Protein AF-A0A8X6JPX4-F1 (afdb_monomer_lite)

Foldseek 3Di:
DQDQDDPPPPDPDDDDDDPPPPDPDQDWAAPVGDDPQWGDLDDQWTWGWDADPNFIKIKGFGWDQDPVRITGTDLAIDIDGPQQLVQCQVCVVVCVVCQVVQHWDDTPNFWIWGWDADPNFIKIKIWGWDADPVRDIGIDPHIHIDTPSSSVSSNVSNVVVVPPDPDDDDDDPDDDDDDDPDDFQQFAFFDDDDPLQVVLVQWAGAHGPGQCLVLLQVQCQVPPDDPPSNYSVVRPVVSPVAPCVPADGSGGPVCVLVRCVRNVAFEWEWEDDPDIFTPDGGLHDGPHYWYWYWYDDPPGIHIIGRNDVQSSHVVVDPDPARWDAASQARDIDNDPVVSVVVNVPSSVDHRHHDDDPPDD

Structure (mmCIF, N/CA/C/O backbone):
data_AF-A0A8X6JPX4-F1
#
_entry.id   AF-A0A8X6JPX4-F1
#
loop_
_atom_site.group_PDB
_atom_site.id
_atom_site.type_symbol
_atom_site.label_atom_id
_atom_site.label_alt_id
_atom_site.label_comp_id
_atom_site.label_asym_id
_atom_site.label_entity_id
_atom_site.label_seq_id
_atom_site.pdbx_PDB_ins_code
_atom_site.Cartn_x
_atom_site.Cartn_y
_atom_site.Cartn_z
_atom_site.occupancy
_atom_site.B_iso_or_equiv
_atom_site.auth_seq_id
_atom_site.auth_comp_id
_atom_site.auth_asym_id
_atom_site.auth_atom_id
_atom_site.pdbx_PDB_model_num
ATOM 1 N N . MET A 1 1 ? -31.046 -15.061 22.672 1.00 27.00 1 MET A N 1
ATOM 2 C CA . MET A 1 1 ? -29.789 -15.814 22.445 1.00 27.00 1 MET A CA 1
ATOM 3 C C . MET A 1 1 ? -28.704 -14.835 22.021 1.00 27.00 1 MET A C 1
ATOM 5 O O . MET A 1 1 ? -28.889 -14.161 21.018 1.00 27.00 1 MET A O 1
ATOM 9 N N . LYS A 1 2 ? -27.611 -14.704 22.783 1.00 27.19 2 LYS A N 1
ATOM 10 C CA . LYS A 1 2 ? -26.457 -13.878 22.392 1.00 27.19 2 LYS A CA 1
ATOM 11 C C . LYS A 1 2 ? -25.632 -14.675 21.376 1.00 27.19 2 LYS A C 1
ATOM 13 O O . LYS A 1 2 ? -25.041 -15.683 21.745 1.00 27.19 2 LYS A O 1
ATOM 18 N N . ARG A 1 3 ? -25.651 -14.283 20.100 1.00 32.84 3 ARG A N 1
ATOM 19 C CA . ARG A 1 3 ? -24.756 -14.848 19.077 1.00 32.84 3 ARG A CA 1
ATOM 20 C C . ARG A 1 3 ? -23.463 -14.033 19.091 1.00 32.84 3 ARG A C 1
ATOM 22 O O . ARG A 1 3 ? -23.520 -12.817 18.932 1.00 32.84 3 ARG A O 1
ATOM 29 N N . ALA A 1 4 ? -22.326 -14.686 19.325 1.00 34.81 4 ALA A N 1
ATOM 30 C CA . ALA A 1 4 ? -21.015 -14.057 19.174 1.00 34.81 4 ALA A CA 1
ATOM 31 C C . ALA A 1 4 ? -20.819 -13.618 17.713 1.00 34.81 4 ALA A C 1
ATOM 33 O O . ALA A 1 4 ? -21.300 -14.302 16.810 1.00 34.81 4 ALA A O 1
ATOM 34 N N . ILE A 1 5 ? -20.133 -12.495 17.482 1.00 39.28 5 ILE A N 1
ATOM 35 C CA . ILE A 1 5 ? -19.781 -12.031 16.134 1.00 39.28 5 ILE A CA 1
ATOM 36 C C . ILE A 1 5 ? -18.637 -12.925 15.627 1.00 39.28 5 ILE A C 1
ATOM 38 O O . ILE A 1 5 ? -17.536 -12.833 16.170 1.00 39.28 5 ILE A O 1
ATOM 42 N N . PRO A 1 6 ? -18.843 -13.808 14.633 1.00 37.19 6 PRO A N 1
ATOM 43 C CA . PRO A 1 6 ? -17.776 -14.662 14.142 1.00 37.19 6 PRO A CA 1
ATOM 44 C C . PRO A 1 6 ? -16.779 -13.842 13.317 1.00 37.19 6 PRO A C 1
ATOM 46 O O . PRO A 1 6 ? -17.160 -13.018 12.481 1.00 37.19 6 PRO A O 1
ATOM 49 N N . LEU A 1 7 ? -15.487 -14.116 13.495 1.00 36.62 7 LEU A N 1
ATOM 50 C CA . LEU A 1 7 ? -14.456 -13.707 12.544 1.00 36.62 7 LEU A CA 1
ATOM 51 C C . LEU A 1 7 ? -14.574 -14.583 11.295 1.00 36.62 7 LEU A C 1
ATOM 53 O O . LEU A 1 7 ? -13.930 -15.623 11.174 1.00 36.62 7 LEU A O 1
ATOM 57 N N . ILE A 1 8 ? -15.423 -14.179 10.351 1.00 39.09 8 ILE A N 1
ATOM 58 C CA . ILE A 1 8 ? -15.509 -14.828 9.039 1.00 39.09 8 ILE A CA 1
ATOM 59 C C . ILE A 1 8 ? -14.295 -14.381 8.213 1.00 39.09 8 ILE A C 1
ATOM 61 O O . ILE A 1 8 ? -14.383 -13.469 7.400 1.00 39.09 8 ILE A O 1
ATOM 65 N N . PHE A 1 9 ? -13.140 -15.008 8.439 1.00 37.22 9 PHE A N 1
ATOM 66 C CA . PHE A 1 9 ? -11.982 -14.893 7.541 1.00 37.22 9 PHE A CA 1
ATOM 67 C C . PHE A 1 9 ? -11.411 -16.245 7.098 1.00 37.22 9 PHE A C 1
ATOM 69 O O . PHE A 1 9 ? -10.305 -16.292 6.566 1.00 37.22 9 PHE A O 1
ATOM 76 N N . SER A 1 10 ? -12.162 -17.342 7.244 1.00 29.88 10 SER A N 1
ATOM 77 C CA . SER A 1 10 ? -11.692 -18.676 6.837 1.00 29.88 10 SER A CA 1
ATOM 78 C C . SER A 1 10 ? -12.675 -19.525 6.022 1.00 29.88 10 SER A C 1
ATOM 80 O O . SER A 1 10 ? -12.376 -20.690 5.781 1.00 29.88 10 SER A O 1
ATOM 82 N N . ASN A 1 11 ? -13.796 -18.989 5.515 1.00 29.31 11 ASN A N 1
ATOM 83 C CA . ASN A 1 11 ? -14.689 -19.776 4.648 1.00 29.31 11 ASN A CA 1
ATOM 84 C C . ASN A 1 11 ? -15.096 -19.028 3.356 1.00 29.31 11 ASN A C 1
ATOM 86 O O . ASN A 1 11 ? -15.796 -18.022 3.451 1.00 29.31 11 ASN A O 1
ATOM 90 N N . PRO A 1 12 ? -14.725 -19.506 2.146 1.00 32.88 12 PRO A N 1
ATOM 91 C CA . PRO A 1 12 ? -15.073 -18.874 0.862 1.00 32.88 12 PRO A CA 1
ATOM 92 C C . PRO A 1 12 ? -16.540 -19.033 0.425 1.00 32.88 12 PRO A C 1
ATOM 94 O O . PRO A 1 12 ? -16.866 -18.780 -0.733 1.00 32.88 12 PRO A O 1
ATOM 97 N N . ARG A 1 13 ? -17.440 -19.506 1.294 1.00 32.41 13 ARG A N 1
ATOM 98 C CA . ARG A 1 13 ? -18.849 -19.740 0.947 1.00 32.41 13 ARG A CA 1
ATOM 99 C C . ARG A 1 13 ? -19.787 -19.184 2.014 1.00 32.41 13 ARG A C 1
ATOM 101 O O . ARG A 1 13 ? -20.319 -19.931 2.826 1.00 32.41 13 ARG A O 1
ATOM 108 N N . ALA A 1 14 ? -20.046 -17.883 1.953 1.00 30.39 14 ALA A N 1
ATOM 109 C CA . ALA A 1 14 ? -21.282 -17.299 2.464 1.00 30.39 14 ALA A CA 1
ATOM 110 C C . ALA A 1 14 ? -22.001 -16.615 1.291 1.00 30.39 14 ALA A C 1
ATOM 112 O O . ALA A 1 14 ? -21.383 -15.950 0.463 1.00 30.39 14 ALA A O 1
ATOM 113 N N . LYS A 1 15 ? -23.290 -16.927 1.148 1.00 31.17 15 LYS A N 1
ATOM 114 C CA . LYS A 1 15 ? -24.118 -16.678 -0.037 1.00 31.17 15 LYS A CA 1
ATOM 115 C C . LYS A 1 15 ? -24.362 -15.182 -0.270 1.00 31.17 15 LYS A C 1
ATOM 117 O O . LYS A 1 15 ? -24.447 -14.409 0.677 1.00 31.17 15 LYS A O 1
ATOM 122 N N . ARG A 1 16 ? -24.560 -14.822 -1.548 1.00 26.89 16 ARG A N 1
ATOM 123 C CA . ARG A 1 16 ? -25.073 -13.517 -1.995 1.00 26.89 16 ARG A CA 1
ATOM 124 C C . ARG A 1 16 ? -26.272 -13.094 -1.146 1.00 26.89 16 ARG A C 1
ATOM 126 O O . ARG A 1 16 ? -27.267 -13.812 -1.115 1.00 26.89 16 ARG A O 1
ATOM 133 N N . VAL A 1 17 ? -26.218 -11.881 -0.609 1.00 30.20 17 VAL A N 1
ATOM 134 C CA . VAL A 1 17 ? -27.417 -11.053 -0.496 1.00 30.20 17 VAL A CA 1
ATOM 135 C C . VAL A 1 17 ? -27.192 -9.852 -1.390 1.00 30.20 17 VAL A C 1
ATOM 137 O O . VAL A 1 17 ? -26.321 -9.013 -1.164 1.00 30.20 17 VAL A O 1
ATOM 140 N N . CYS A 1 18 ? -27.948 -9.866 -2.479 1.00 25.19 18 CYS A N 1
ATOM 141 C CA . CYS A 1 18 ? -28.114 -8.763 -3.390 1.00 25.19 18 CYS A CA 1
ATOM 142 C C . CYS A 1 18 ? -28.496 -7.496 -2.605 1.00 25.19 18 CYS A C 1
ATOM 144 O O . CYS A 1 18 ? -29.334 -7.530 -1.708 1.00 25.19 18 CYS A O 1
ATOM 146 N N . PHE A 1 19 ? -27.964 -6.352 -3.033 1.00 28.14 19 PHE A N 1
ATOM 147 C CA . PHE A 1 19 ? -28.856 -5.219 -3.238 1.00 28.14 19 PHE A CA 1
ATOM 148 C C . PHE A 1 19 ? -29.892 -5.727 -4.235 1.00 28.14 19 PHE A C 1
ATOM 150 O O . PHE A 1 19 ? -29.534 -5.920 -5.400 1.00 28.14 19 PHE A O 1
ATOM 157 N N . ASP A 1 20 ? -31.107 -6.045 -3.789 1.00 26.16 20 ASP A N 1
ATOM 158 C CA . ASP A 1 20 ? -32.195 -6.231 -4.739 1.00 26.16 20 ASP A CA 1
ATOM 159 C C . ASP A 1 20 ? -32.233 -4.973 -5.599 1.00 26.16 20 ASP A C 1
ATOM 161 O O . ASP A 1 20 ? -32.395 -3.849 -5.117 1.00 26.16 20 ASP A O 1
ATOM 165 N N . LYS A 1 21 ? -31.961 -5.175 -6.888 1.00 29.23 21 LYS A N 1
ATOM 166 C CA . LYS A 1 21 ? -32.033 -4.133 -7.906 1.00 29.23 21 LYS A CA 1
ATOM 167 C C . LYS A 1 21 ? -33.479 -3.783 -8.255 1.00 29.23 21 LYS A C 1
ATOM 169 O O . LYS A 1 21 ? -33.676 -2.911 -9.091 1.00 29.23 21 LYS A O 1
ATOM 174 N N . ASP A 1 22 ? -34.454 -4.363 -7.562 1.00 30.03 22 ASP A N 1
ATOM 175 C CA . ASP A 1 22 ? -35.865 -4.074 -7.748 1.00 30.03 22 ASP A CA 1
ATOM 176 C C . ASP A 1 22 ? -36.423 -3.374 -6.505 1.00 30.03 22 ASP A C 1
ATOM 178 O O . ASP A 1 22 ? -36.788 -3.991 -5.507 1.00 30.03 22 ASP A O 1
ATOM 182 N N . ASN A 1 23 ? -36.508 -2.046 -6.620 1.00 28.73 23 ASN A N 1
ATOM 183 C CA . ASN A 1 23 ? -37.066 -1.080 -5.670 1.00 28.73 23 ASN A CA 1
ATOM 184 C C . ASN A 1 23 ? -36.180 -0.775 -4.457 1.00 28.73 23 ASN A C 1
ATOM 186 O O . ASN A 1 23 ? -35.935 -1.629 -3.618 1.00 28.73 23 ASN A O 1
ATOM 190 N N . GLY A 1 24 ? -35.767 0.491 -4.320 1.00 30.31 24 GLY A N 1
ATOM 191 C CA . GLY A 1 24 ? -34.948 1.031 -3.225 1.00 30.31 24 GLY A CA 1
ATOM 192 C C . GLY A 1 24 ? -35.579 0.960 -1.825 1.00 30.31 24 GLY A C 1
ATOM 193 O O . GLY A 1 24 ? -35.728 1.983 -1.158 1.00 30.31 24 GLY A O 1
ATOM 194 N N . LYS A 1 25 ? -35.935 -0.238 -1.359 1.00 35.34 25 LYS A N 1
ATOM 195 C CA . LYS A 1 25 ? -36.392 -0.524 -0.005 1.00 35.34 25 LYS A CA 1
ATOM 196 C C . LYS A 1 25 ? -35.194 -0.830 0.883 1.00 35.34 25 LYS A C 1
ATOM 198 O O . LYS A 1 25 ? -34.421 -1.754 0.657 1.00 35.34 25 LYS A O 1
ATOM 203 N N . VAL A 1 26 ? -35.070 -0.029 1.930 1.00 50.12 26 VAL A N 1
ATOM 204 C CA . VAL A 1 26 ? -34.216 -0.301 3.082 1.00 50.12 26 VAL A CA 1
ATOM 205 C C . VAL A 1 26 ? -34.677 -1.623 3.715 1.00 50.12 26 VAL A C 1
ATOM 207 O O . VAL A 1 26 ? -35.855 -1.742 4.042 1.00 50.12 26 VAL A O 1
ATOM 210 N N . SER A 1 27 ? -33.792 -2.614 3.875 1.00 61.94 27 SER A N 1
ATOM 211 C CA . SER A 1 27 ? -34.151 -3.918 4.451 1.00 61.94 27 SER A CA 1
ATOM 212 C C . SER A 1 27 ? -34.528 -3.764 5.930 1.00 61.94 27 SER A C 1
ATOM 214 O O . SER A 1 27 ? -33.644 -3.615 6.779 1.00 61.94 27 SER A O 1
ATOM 216 N N . SER A 1 28 ? -35.825 -3.755 6.238 1.00 75.69 28 SER A N 1
ATOM 217 C CA . SER A 1 28 ? -36.335 -3.829 7.607 1.00 75.69 28 SER A CA 1
ATOM 218 C C . SER A 1 28 ? -36.475 -5.277 8.065 1.00 75.69 28 SER A C 1
ATOM 220 O O . SER A 1 28 ? -36.609 -6.191 7.251 1.00 75.69 28 SER A O 1
ATOM 222 N N . PHE A 1 29 ? -36.436 -5.499 9.376 1.00 81.31 29 PHE A N 1
ATOM 223 C CA . PHE A 1 29 ? -36.652 -6.820 9.967 1.00 81.31 29 PHE A CA 1
ATOM 224 C C . PHE A 1 29 ? -37.388 -6.705 11.297 1.00 81.31 29 PHE A C 1
ATOM 226 O O . PHE A 1 29 ? -37.324 -5.671 11.961 1.00 81.31 29 PHE A O 1
ATOM 233 N N . LYS A 1 30 ? -38.092 -7.759 11.711 1.00 82.62 30 LYS A N 1
ATOM 234 C CA . LYS A 1 30 ? -38.764 -7.764 13.014 1.00 82.62 30 LYS A CA 1
ATOM 235 C C . LYS A 1 30 ? -37.780 -8.098 14.147 1.00 82.62 30 LYS A C 1
ATOM 237 O O . LYS A 1 30 ? -36.838 -8.856 13.911 1.00 82.62 30 LYS A O 1
ATOM 242 N N . PRO A 1 31 ? -37.973 -7.583 15.376 1.00 76.25 31 PRO A N 1
ATOM 243 C CA . PRO A 1 31 ? -37.072 -7.851 16.505 1.00 76.25 31 PRO A CA 1
ATOM 244 C C . PRO A 1 31 ? -36.886 -9.338 16.854 1.00 76.25 31 PRO A C 1
ATOM 246 O O . PRO A 1 31 ? -35.832 -9.720 17.355 1.00 76.25 31 PRO A O 1
ATOM 249 N N . ASP A 1 32 ? -37.894 -10.168 16.585 1.00 77.44 32 ASP A N 1
ATOM 250 C CA . ASP A 1 32 ? -37.910 -11.623 16.771 1.00 77.44 32 ASP A CA 1
ATOM 251 C C . ASP A 1 32 ? -37.281 -12.400 15.598 1.00 77.44 32 ASP A C 1
ATOM 253 O O . ASP A 1 32 ? -36.920 -13.566 15.750 1.00 77.44 32 ASP A O 1
ATOM 257 N N . ALA A 1 33 ? -37.073 -11.743 14.455 1.00 78.69 33 ALA A N 1
ATOM 258 C CA . ALA A 1 33 ? -36.528 -12.317 13.229 1.00 78.69 33 ALA A CA 1
ATOM 259 C C . ALA A 1 33 ? -35.287 -11.540 12.750 1.00 78.69 33 ALA A C 1
ATOM 261 O O . ALA A 1 33 ? -35.244 -11.015 11.635 1.00 78.69 33 ALA A O 1
ATOM 262 N N . VAL A 1 34 ? -34.268 -11.442 13.614 1.00 72.88 34 VAL A N 1
ATOM 263 C CA . VAL A 1 34 ? -33.009 -10.745 13.300 1.00 72.88 34 VAL A CA 1
ATOM 264 C C . VAL A 1 34 ? -32.228 -11.507 12.213 1.00 72.88 34 VAL A C 1
ATOM 266 O O . VAL A 1 34 ? -31.943 -12.693 12.405 1.00 72.88 34 VAL A O 1
ATOM 269 N N . PRO A 1 35 ? -31.838 -10.857 11.097 1.00 73.88 35 PRO A N 1
ATOM 270 C CA . PRO A 1 35 ? -31.074 -11.504 10.032 1.00 73.88 35 PRO A CA 1
ATOM 271 C C . PRO A 1 35 ? -29.703 -12.008 10.506 1.00 73.88 35 PRO A C 1
ATOM 273 O O . PRO A 1 35 ? -29.097 -11.440 11.410 1.00 73.88 35 PRO A O 1
ATOM 276 N N . GLU A 1 36 ? -29.162 -13.041 9.855 1.00 68.62 36 GLU A N 1
ATOM 277 C CA . GLU A 1 36 ? -27.912 -13.697 10.283 1.00 68.62 36 GLU A CA 1
ATOM 278 C C . GLU A 1 36 ? -26.684 -12.778 10.298 1.00 68.62 36 GLU A C 1
ATOM 280 O O . GLU A 1 36 ? -25.770 -12.974 11.095 1.00 68.62 36 GLU A O 1
ATOM 285 N N . ASN A 1 37 ? -26.666 -11.761 9.441 1.00 70.50 37 ASN A N 1
ATOM 286 C CA . ASN A 1 37 ? -25.589 -10.781 9.358 1.00 70.50 37 ASN A CA 1
ATOM 287 C C . ASN A 1 37 ? -25.755 -9.594 10.325 1.00 70.50 37 ASN A C 1
ATOM 289 O O . ASN A 1 37 ? -24.955 -8.658 10.267 1.00 70.50 37 ASN A O 1
ATOM 293 N N . HIS A 1 38 ? -26.784 -9.611 11.181 1.00 77.12 38 HIS A N 1
ATOM 294 C CA . HIS A 1 38 ? -27.064 -8.589 12.185 1.00 77.12 38 HIS A CA 1
ATOM 295 C C . HIS A 1 38 ? -26.778 -9.123 13.592 1.00 77.12 38 HIS A C 1
ATOM 297 O O . HIS A 1 38 ? -27.371 -10.092 14.060 1.00 77.12 38 HIS A O 1
ATOM 303 N N . PHE A 1 39 ? -25.900 -8.428 14.303 1.00 78.06 39 PHE A N 1
ATOM 304 C CA . PHE A 1 39 ? -25.490 -8.751 15.661 1.00 78.06 39 PHE A CA 1
ATOM 305 C C . PHE A 1 39 ? -26.014 -7.681 16.609 1.00 78.06 39 PHE A C 1
ATOM 307 O O . PHE A 1 39 ? -25.670 -6.504 16.497 1.00 78.06 39 PHE A O 1
ATOM 314 N N . HIS A 1 40 ? -26.880 -8.086 17.532 1.00 79.00 40 HIS A N 1
ATOM 315 C CA . HIS A 1 40 ? -27.465 -7.183 18.517 1.00 79.00 40 HIS A CA 1
ATOM 316 C C . HIS A 1 40 ? -26.426 -6.797 19.572 1.00 79.00 40 HIS A C 1
ATOM 318 O O . HIS A 1 40 ? -25.857 -7.667 20.230 1.00 79.00 40 HIS A O 1
ATOM 324 N N . LEU A 1 41 ? -26.181 -5.495 19.726 1.00 77.56 41 LEU A N 1
ATOM 325 C CA . LEU A 1 41 ? -25.246 -4.961 20.724 1.00 77.56 41 LEU A CA 1
ATOM 326 C C . LEU A 1 41 ? -25.959 -4.603 22.033 1.00 77.56 41 LEU A C 1
ATOM 328 O O . LEU A 1 41 ? -25.352 -4.620 23.099 1.00 77.56 41 LEU A O 1
ATOM 332 N N . GLY A 1 42 ? -27.250 -4.289 21.949 1.00 75.88 42 GLY A N 1
ATOM 333 C CA . GLY A 1 42 ? -28.080 -3.814 23.051 1.00 75.88 42 GLY A CA 1
ATOM 334 C C . GLY A 1 42 ? -28.999 -2.685 22.587 1.00 75.88 42 GLY A C 1
ATOM 335 O O . GLY A 1 42 ? -28.717 -2.002 21.602 1.00 75.88 42 GLY A O 1
ATOM 336 N N . GLY A 1 43 ? -30.149 -2.531 23.250 1.00 83.81 43 GLY A N 1
ATOM 337 C CA . GLY A 1 43 ? -31.166 -1.553 22.849 1.00 83.81 43 GLY A CA 1
ATOM 338 C C . GLY A 1 43 ? -31.558 -1.705 21.374 1.00 83.81 43 GLY A C 1
ATOM 339 O O . GLY A 1 43 ? -31.895 -2.802 20.932 1.00 83.81 43 GLY A O 1
ATOM 340 N N . HIS A 1 44 ? -31.457 -0.617 20.609 1.00 85.38 44 HIS A N 1
ATOM 341 C CA . HIS A 1 44 ? -31.643 -0.621 19.153 1.00 85.38 44 HIS A CA 1
ATOM 342 C C . HIS A 1 44 ? -30.323 -0.501 18.372 1.00 85.38 44 HIS A C 1
ATOM 344 O O . HIS A 1 44 ? -30.325 -0.080 17.218 1.00 85.38 44 HIS A O 1
ATOM 350 N N . ASN A 1 45 ? -29.184 -0.826 18.983 1.00 84.69 45 ASN A N 1
ATOM 351 C CA . ASN A 1 45 ? -27.875 -0.768 18.341 1.00 84.69 45 ASN A CA 1
ATOM 352 C C . ASN A 1 45 ? -27.473 -2.153 17.805 1.00 84.69 45 ASN A C 1
ATOM 354 O O . ASN A 1 45 ? -27.537 -3.162 18.513 1.00 84.69 45 ASN A O 1
ATOM 358 N N . TYR A 1 46 ? -27.040 -2.193 16.543 1.00 83.19 46 TYR A N 1
ATOM 359 C CA . TYR A 1 46 ? -26.634 -3.413 15.849 1.00 83.19 46 TYR A CA 1
ATOM 360 C C . TYR A 1 46 ? -25.277 -3.230 15.164 1.00 83.19 46 TYR A C 1
ATOM 362 O O . TYR A 1 46 ? -24.994 -2.180 14.578 1.00 83.19 46 TYR A O 1
ATOM 370 N N . ALA A 1 47 ? -24.458 -4.281 15.202 1.00 80.00 47 ALA A N 1
ATOM 371 C CA . ALA A 1 47 ? -23.337 -4.462 14.293 1.00 80.00 47 ALA A CA 1
ATOM 372 C C . ALA A 1 47 ? -23.810 -5.282 13.087 1.00 80.00 47 ALA A C 1
ATOM 374 O O . ALA A 1 47 ? -24.394 -6.346 13.260 1.00 80.00 47 ALA A O 1
ATOM 375 N N . VAL A 1 48 ? -23.588 -4.799 11.868 1.00 80.56 48 VAL A N 1
ATOM 376 C CA . VAL A 1 48 ? -24.067 -5.454 10.642 1.00 80.56 48 VAL A CA 1
ATOM 377 C C . VAL A 1 48 ? -22.917 -5.662 9.682 1.00 80.56 48 VAL A C 1
ATOM 379 O O . VAL A 1 48 ? -22.178 -4.720 9.399 1.00 80.56 48 VAL A O 1
ATOM 382 N N . ILE A 1 49 ? -22.785 -6.874 9.155 1.00 74.81 49 ILE A N 1
ATOM 383 C CA . ILE A 1 49 ? -21.823 -7.182 8.098 1.00 74.81 49 ILE A CA 1
ATOM 384 C C . ILE A 1 49 ? -22.557 -7.107 6.759 1.00 74.81 49 ILE A C 1
ATOM 386 O O . ILE A 1 49 ? -23.597 -7.741 6.577 1.00 74.81 49 ILE A O 1
ATOM 390 N N . SER A 1 50 ? -22.042 -6.305 5.831 1.00 72.44 50 SER A N 1
ATOM 391 C CA . SER A 1 50 ? -22.548 -6.254 4.461 1.00 72.44 50 SER A CA 1
ATOM 392 C C . SER A 1 50 ? -21.416 -6.401 3.460 1.00 72.44 50 SER A C 1
ATOM 394 O O . SER A 1 50 ? -20.335 -5.842 3.648 1.00 72.44 50 SER A O 1
ATOM 396 N N . ASP A 1 51 ? -21.701 -7.106 2.372 1.00 62.59 51 ASP A N 1
ATOM 397 C CA . ASP A 1 51 ? -20.801 -7.239 1.239 1.00 62.59 51 ASP A CA 1
ATOM 398 C C . ASP A 1 51 ? -21.422 -6.486 0.064 1.00 62.59 51 ASP A C 1
ATOM 400 O O . ASP A 1 51 ? -22.501 -6.828 -0.419 1.00 62.59 51 ASP A O 1
ATOM 404 N N . PHE A 1 52 ? -20.765 -5.416 -0.384 1.00 50.53 52 PHE A N 1
ATOM 405 C CA . PHE A 1 52 ? -21.191 -4.679 -1.573 1.00 50.53 52 PHE A CA 1
ATOM 406 C C . PHE A 1 52 ? -20.036 -4.542 -2.549 1.00 50.53 52 PHE A C 1
ATOM 408 O O . PHE A 1 52 ? -18.999 -3.980 -2.188 1.00 50.53 52 PHE A O 1
ATOM 415 N N . ALA A 1 53 ? -20.252 -5.002 -3.785 1.00 50.88 53 ALA A N 1
ATOM 416 C CA . ALA A 1 53 ? -19.238 -5.031 -4.840 1.00 50.88 53 ALA A CA 1
ATOM 417 C C . ALA A 1 53 ? -17.943 -5.730 -4.379 1.00 50.88 53 ALA A C 1
ATOM 419 O O . ALA A 1 53 ? -16.858 -5.174 -4.515 1.00 50.88 53 ALA A O 1
ATOM 420 N N . ASP A 1 54 ? -18.088 -6.903 -3.752 1.00 55.53 54 ASP A N 1
ATOM 421 C CA . ASP A 1 54 ? -16.997 -7.717 -3.188 1.00 55.53 54 ASP A CA 1
ATOM 422 C C . ASP A 1 54 ? -16.159 -7.013 -2.103 1.00 55.53 54 ASP A C 1
ATOM 424 O O . ASP A 1 54 ? -15.065 -7.449 -1.745 1.00 55.53 54 ASP A O 1
ATOM 428 N N . VAL A 1 55 ? -16.685 -5.923 -1.533 1.00 55.00 55 VAL A N 1
ATOM 429 C CA . VAL A 1 55 ? -16.077 -5.217 -0.405 1.00 55.00 55 VAL A CA 1
ATOM 430 C C . VAL A 1 55 ? -16.940 -5.397 0.836 1.00 55.00 55 VAL A C 1
ATOM 432 O O . VAL A 1 55 ? -17.989 -4.760 0.974 1.00 55.00 55 VAL A O 1
ATOM 435 N N . ALA A 1 56 ? -16.439 -6.210 1.765 1.00 70.25 56 ALA A N 1
ATOM 436 C CA . ALA A 1 56 ? -17.009 -6.358 3.096 1.00 70.25 56 ALA A CA 1
ATOM 437 C C . ALA A 1 56 ? -16.924 -5.045 3.885 1.00 70.25 56 ALA A C 1
ATOM 439 O O . ALA A 1 56 ? -15.904 -4.341 3.876 1.00 70.25 56 ALA A O 1
ATOM 440 N N . ARG A 1 57 ? -17.996 -4.711 4.599 1.00 78.06 57 ARG A N 1
ATOM 441 C CA . ARG A 1 57 ? -18.109 -3.548 5.483 1.00 78.06 57 ARG A CA 1
ATOM 442 C C . ARG A 1 57 ? -18.821 -3.939 6.769 1.00 78.06 57 ARG A C 1
ATOM 444 O O . ARG A 1 57 ? -19.772 -4.710 6.754 1.00 78.06 57 ARG A O 1
ATOM 451 N N . ILE A 1 58 ? -18.368 -3.358 7.877 1.00 81.62 58 ILE A N 1
ATOM 452 C CA . ILE A 1 58 ? -19.019 -3.498 9.178 1.00 81.62 58 ILE A CA 1
ATOM 453 C C . ILE A 1 58 ? -19.711 -2.177 9.500 1.00 81.62 58 ILE A C 1
ATOM 455 O O . ILE A 1 58 ? -19.083 -1.115 9.495 1.00 81.62 58 ILE A O 1
ATOM 459 N N . HIS A 1 59 ? -21.004 -2.230 9.780 1.00 84.94 59 HIS A N 1
ATOM 460 C CA . HIS A 1 59 ? -21.806 -1.088 10.188 1.00 84.94 59 HIS A CA 1
ATOM 461 C C . HIS A 1 59 ? -22.088 -1.180 11.681 1.00 84.94 59 HIS A C 1
ATOM 463 O O . HIS A 1 59 ? -22.673 -2.159 12.120 1.00 84.94 59 HIS A O 1
ATOM 469 N N . LEU A 1 60 ? -21.719 -0.157 12.445 1.00 85.62 60 LEU A N 1
ATOM 470 C CA . LEU A 1 60 ? -22.225 0.042 13.803 1.00 85.62 60 LEU A CA 1
ATOM 471 C C . LEU A 1 60 ? -23.340 1.065 13.699 1.00 85.62 60 LEU A C 1
ATOM 473 O O . LEU A 1 60 ? -23.059 2.220 13.372 1.00 85.62 60 LEU A O 1
ATOM 477 N N . ARG A 1 61 ? -24.593 0.640 13.857 1.00 87.31 61 ARG A N 1
ATOM 478 C CA . ARG A 1 61 ? -25.740 1.475 13.500 1.00 87.31 61 ARG A CA 1
ATOM 479 C C . ARG A 1 61 ? -26.908 1.288 14.456 1.00 87.31 61 ARG A C 1
ATOM 481 O O . ARG A 1 61 ? -27.228 0.169 14.854 1.00 87.31 61 ARG A O 1
ATOM 488 N N . ARG A 1 62 ? -27.562 2.403 14.773 1.00 87.06 62 ARG A N 1
ATOM 489 C CA . ARG A 1 62 ? -28.831 2.433 15.485 1.00 87.06 62 ARG A CA 1
ATOM 490 C C . ARG A 1 62 ? -29.981 2.171 14.522 1.00 87.06 62 ARG A C 1
ATOM 492 O O . ARG A 1 62 ? -29.986 2.628 13.380 1.00 87.06 62 ARG A O 1
ATOM 499 N N . TYR A 1 63 ? -30.962 1.433 15.005 1.00 89.00 63 TYR A N 1
ATOM 500 C CA . TYR A 1 63 ? -32.208 1.146 14.325 1.00 89.00 63 TYR A CA 1
ATOM 501 C C . TYR A 1 63 ? -33.352 1.851 15.053 1.00 89.00 63 TYR A C 1
ATOM 503 O O . TYR A 1 63 ? -33.237 2.225 16.219 1.00 89.00 63 TYR A O 1
ATOM 511 N N . LYS A 1 64 ? -34.459 2.059 14.352 1.00 89.62 64 LYS A N 1
ATOM 512 C CA . LYS A 1 64 ? -35.712 2.549 14.925 1.00 89.62 64 LYS A CA 1
ATOM 513 C C . LYS A 1 64 ? -36.841 1.621 14.522 1.00 89.62 64 LYS A C 1
ATOM 515 O O . LYS A 1 64 ? -36.795 1.056 13.433 1.00 89.62 64 LYS A O 1
ATOM 520 N N . LEU A 1 65 ? -37.843 1.487 15.377 1.00 89.06 65 LEU A N 1
ATOM 521 C CA . LEU A 1 65 ? -39.078 0.813 15.004 1.00 89.06 65 LEU A CA 1
ATOM 522 C C . LEU A 1 65 ? -39.886 1.726 14.080 1.00 89.06 65 LEU A C 1
ATOM 524 O O . LEU A 1 65 ? -39.985 2.933 14.315 1.00 89.06 65 LEU A O 1
ATOM 528 N N . ASP A 1 66 ? -40.420 1.161 13.007 1.00 85.12 66 ASP A N 1
ATOM 529 C CA . ASP A 1 66 ? -41.436 1.808 12.192 1.00 85.12 66 ASP A CA 1
ATOM 530 C C . ASP A 1 66 ? -42.843 1.580 12.766 1.00 85.12 66 ASP A C 1
ATOM 532 O O . ASP A 1 66 ? -43.029 0.863 13.751 1.00 85.12 66 ASP A O 1
ATOM 536 N N . ALA A 1 67 ? -43.848 2.189 12.134 1.00 84.19 67 ALA A N 1
ATOM 537 C CA . ALA A 1 67 ? -45.249 2.045 12.532 1.00 84.19 67 ALA A CA 1
ATOM 538 C C . ALA A 1 67 ? -45.765 0.592 12.460 1.00 84.19 67 ALA A C 1
ATOM 540 O O . ALA A 1 67 ? -46.796 0.280 13.043 1.00 84.19 67 ALA A O 1
ATOM 541 N N . THR A 1 68 ? -45.052 -0.296 11.761 1.00 82.75 68 THR A N 1
ATOM 542 C CA . THR A 1 68 ? -45.384 -1.722 11.623 1.00 82.75 68 THR A CA 1
ATOM 543 C C . THR A 1 68 ? -44.660 -2.603 12.647 1.00 82.75 68 THR A C 1
ATOM 545 O O . THR A 1 68 ? -44.840 -3.820 12.648 1.00 82.75 68 THR A O 1
ATOM 548 N N . GLY A 1 69 ? -43.834 -2.008 13.518 1.00 83.06 69 GLY A N 1
ATOM 549 C CA . GLY A 1 69 ? -43.002 -2.725 14.486 1.00 83.06 69 GLY A CA 1
ATOM 550 C C . GLY A 1 69 ? -41.729 -3.334 13.888 1.00 83.06 69 GLY A C 1
ATOM 551 O O . GLY A 1 69 ? -41.073 -4.141 14.547 1.00 83.06 69 GLY A O 1
ATOM 552 N N . SER A 1 70 ? -41.354 -2.961 12.662 1.00 84.56 70 SER A N 1
ATOM 553 C CA . SER A 1 70 ? -40.130 -3.430 12.007 1.00 84.56 70 SER A CA 1
ATOM 554 C C . SER A 1 70 ? -38.969 -2.470 12.272 1.00 84.56 70 SER A C 1
ATOM 556 O O . SER A 1 70 ? -39.130 -1.252 12.306 1.00 84.56 70 SER A O 1
ATOM 558 N N . LEU A 1 71 ? -37.769 -3.011 12.459 1.00 84.62 71 LEU A N 1
ATOM 559 C CA . LEU A 1 71 ? -36.547 -2.250 12.682 1.00 84.62 71 LEU A CA 1
ATOM 560 C C . LEU A 1 71 ? -35.978 -1.739 11.359 1.00 84.62 71 LEU A C 1
ATOM 562 O O . LEU A 1 71 ? -35.661 -2.518 10.464 1.00 84.62 71 LEU A O 1
ATOM 566 N N . LEU A 1 72 ? -35.788 -0.424 11.275 1.00 85.88 72 LEU A N 1
ATOM 567 C CA . LEU A 1 72 ? -35.168 0.282 10.158 1.00 85.88 72 LEU A CA 1
ATOM 568 C C . LEU A 1 72 ? -33.847 0.937 10.582 1.00 85.88 72 LEU A C 1
ATOM 570 O O . LEU A 1 72 ? -33.809 1.586 11.631 1.00 85.88 72 LEU A O 1
ATOM 574 N N . PRO A 1 73 ? -32.780 0.854 9.769 1.00 85.56 73 PRO A N 1
ATOM 575 C CA . PRO A 1 73 ? -31.521 1.533 10.046 1.00 85.56 73 PRO A CA 1
ATOM 576 C C . PRO A 1 73 ? -31.703 3.058 10.024 1.00 85.56 73 PRO A C 1
ATOM 578 O O . PRO A 1 73 ? -32.302 3.614 9.101 1.00 85.56 73 PRO A O 1
ATOM 581 N N . THR A 1 74 ? -31.154 3.761 11.017 1.00 85.12 74 THR A N 1
ATOM 582 C CA . THR A 1 74 ? -31.134 5.233 11.051 1.00 85.12 74 THR A CA 1
ATOM 583 C C . THR A 1 74 ? -29.858 5.782 10.410 1.00 85.12 74 THR A C 1
ATOM 585 O O . THR A 1 74 ? -28.970 5.029 10.003 1.00 85.12 74 THR A O 1
ATOM 588 N N . LYS A 1 75 ? -29.730 7.113 10.308 1.00 81.19 75 LYS A N 1
ATOM 589 C CA . LYS A 1 75 ? -28.470 7.762 9.898 1.00 81.19 75 LYS A CA 1
ATOM 590 C C . LYS A 1 75 ? -27.394 7.695 10.993 1.00 81.19 75 LYS A C 1
ATOM 592 O O . LYS A 1 75 ? -26.214 7.835 10.666 1.00 81.19 75 LYS A O 1
ATOM 597 N N . ASP A 1 76 ? -27.780 7.384 12.229 1.00 79.94 76 ASP A N 1
ATOM 598 C CA . ASP A 1 76 ? -26.900 7.298 13.396 1.00 79.94 76 ASP A CA 1
ATOM 599 C C . ASP A 1 76 ? -26.154 5.971 13.361 1.00 79.94 76 AS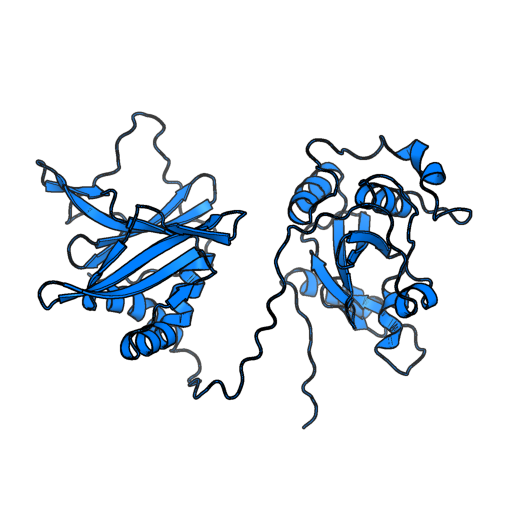P A C 1
ATOM 601 O O . ASP A 1 76 ? -26.617 4.919 13.804 1.00 79.94 76 ASP A O 1
ATOM 605 N N . GLY A 1 77 ? -24.998 6.002 12.721 1.00 84.50 77 GLY A N 1
ATOM 606 C CA . GLY A 1 77 ? -24.158 4.835 12.619 1.00 84.50 77 GLY A CA 1
ATOM 607 C C . GLY A 1 77 ? -22.984 5.049 11.698 1.00 84.50 77 GLY A C 1
ATOM 608 O O . GLY A 1 77 ? -23.081 5.706 10.658 1.00 84.50 77 GLY A O 1
ATOM 609 N N . ILE A 1 78 ? -21.871 4.431 12.053 1.00 87.31 78 ILE A N 1
ATOM 610 C CA . ILE A 1 78 ? -20.659 4.455 11.251 1.00 87.31 78 ILE A CA 1
ATOM 611 C C . ILE A 1 78 ? -20.535 3.185 10.428 1.00 87.31 78 ILE A C 1
ATOM 613 O O . ILE A 1 78 ? -21.136 2.151 10.698 1.00 87.31 78 ILE A O 1
ATOM 617 N N . THR A 1 79 ? -19.733 3.277 9.378 1.00 87.75 79 THR A N 1
ATOM 618 C CA . THR A 1 79 ? -19.355 2.131 8.554 1.00 87.75 79 THR A CA 1
ATOM 619 C C . THR A 1 79 ? -17.849 2.068 8.506 1.00 87.75 79 THR A C 1
ATOM 621 O O . THR A 1 79 ? -17.219 3.058 8.135 1.00 87.75 79 THR A O 1
ATOM 624 N N . VAL A 1 80 ? -17.272 0.936 8.875 1.00 83.25 80 VAL A N 1
ATOM 625 C CA . VAL A 1 80 ? -15.829 0.719 8.923 1.00 83.25 80 VAL A CA 1
ATOM 626 C C . VAL A 1 80 ? -15.440 -0.436 8.010 1.00 83.25 80 VAL A C 1
ATOM 628 O O . VAL A 1 80 ? -16.246 -1.310 7.694 1.00 83.25 80 VAL A O 1
ATOM 631 N N . THR A 1 81 ? -14.192 -0.420 7.547 1.00 82.00 81 THR A N 1
ATOM 632 C CA . THR A 1 81 ? -13.643 -1.554 6.799 1.00 82.00 81 THR A CA 1
ATOM 633 C C . THR A 1 81 ? -13.256 -2.671 7.772 1.00 82.00 81 THR A C 1
ATOM 635 O O . THR A 1 81 ? -12.925 -2.372 8.924 1.00 82.00 81 THR A O 1
ATOM 638 N N . PRO A 1 82 ? -13.189 -3.933 7.316 1.00 77.19 82 PRO A N 1
ATOM 639 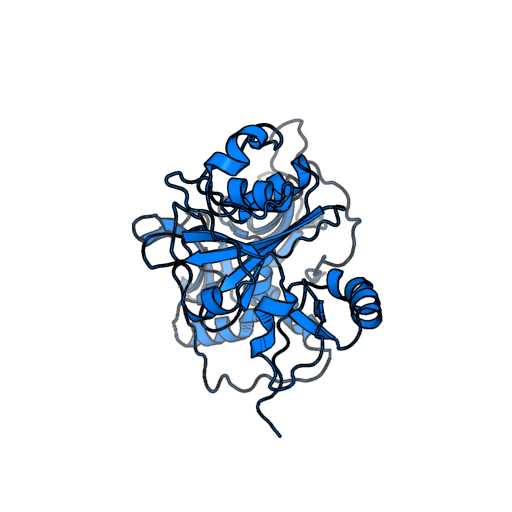C CA . PRO A 1 82 ? -12.658 -5.051 8.094 1.00 77.19 82 PRO A CA 1
ATOM 640 C C . PRO A 1 82 ? -11.327 -4.751 8.771 1.00 77.19 82 PRO A C 1
ATOM 642 O O . PRO A 1 82 ? -11.092 -5.100 9.921 1.00 77.19 82 PRO A O 1
ATOM 645 N N . SER A 1 83 ? -10.462 -4.023 8.069 1.00 76.94 83 SER A N 1
ATOM 646 C CA . SER A 1 83 ? -9.145 -3.675 8.580 1.00 76.94 83 SER A CA 1
ATOM 647 C C . SER A 1 83 ? -9.202 -2.683 9.754 1.00 76.94 83 SER A C 1
ATOM 649 O O . SER A 1 83 ? -8.351 -2.749 10.637 1.00 76.94 83 SER A O 1
ATOM 651 N N . VAL A 1 84 ? -10.163 -1.752 9.754 1.00 82.06 84 VAL A N 1
ATOM 652 C CA . VAL A 1 84 ? -10.390 -0.791 10.847 1.00 82.06 84 VAL A CA 1
ATOM 653 C C . VAL A 1 84 ? -11.072 -1.498 12.014 1.00 82.06 84 VAL A C 1
ATOM 655 O O . VAL A 1 84 ? -10.664 -1.298 13.151 1.00 82.06 84 VAL A O 1
ATOM 658 N N . TRP A 1 85 ? -12.038 -2.377 11.730 1.00 80.44 85 TRP A N 1
ATOM 659 C CA . TRP A 1 85 ? -12.696 -3.222 12.728 1.00 80.44 85 TRP A CA 1
ATOM 660 C C . TRP A 1 85 ? -11.702 -4.108 13.484 1.00 80.44 85 TRP A C 1
ATOM 662 O O . TRP A 1 85 ? -11.669 -4.100 14.708 1.00 80.44 85 TRP A O 1
ATOM 672 N N . LEU A 1 86 ? -10.815 -4.799 12.768 1.00 77.62 86 LEU A N 1
ATOM 673 C CA . LEU A 1 86 ? -9.789 -5.634 13.388 1.00 77.62 86 LEU A CA 1
ATOM 674 C C . LEU A 1 86 ? -8.829 -4.815 14.267 1.00 77.62 86 LEU A C 1
ATOM 676 O O . LEU A 1 86 ? -8.433 -5.260 15.338 1.00 77.62 86 LEU A O 1
ATOM 680 N N . ALA A 1 87 ? -8.458 -3.608 13.830 1.00 80.38 87 ALA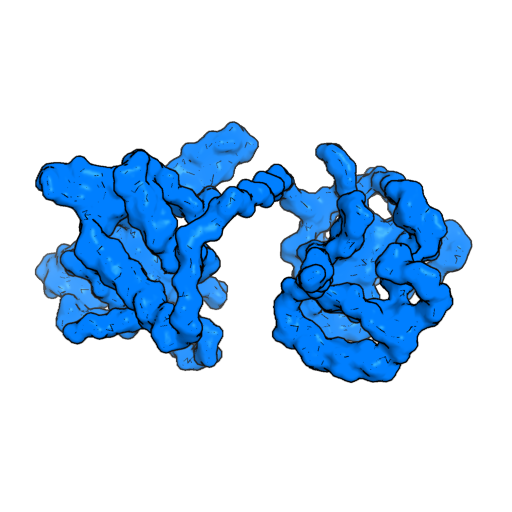 A N 1
ATOM 681 C CA . ALA A 1 87 ? -7.609 -2.723 14.624 1.00 80.38 87 ALA A CA 1
ATOM 682 C C . ALA A 1 87 ? -8.319 -2.187 15.876 1.00 80.38 87 ALA A C 1
ATOM 684 O O . ALA A 1 87 ? -7.656 -1.999 16.892 1.00 80.38 87 ALA A O 1
ATOM 685 N N . LEU A 1 88 ? -9.632 -1.957 15.796 1.00 84.38 88 LEU A N 1
ATOM 686 C CA . LEU A 1 88 ? -10.480 -1.591 16.928 1.00 84.38 88 LEU A CA 1
ATOM 687 C C . LEU A 1 88 ? -10.507 -2.720 17.970 1.00 84.38 88 LEU A C 1
ATOM 689 O O . LEU A 1 88 ? -10.160 -2.484 19.122 1.00 84.38 88 LEU A O 1
ATOM 693 N N . VAL A 1 89 ? -10.849 -3.945 17.556 1.00 78.00 89 VAL A N 1
ATOM 694 C CA . VAL A 1 89 ? -10.980 -5.101 18.464 1.00 78.00 89 VAL A CA 1
ATOM 695 C C . VAL A 1 89 ? -9.651 -5.432 19.151 1.00 78.00 89 VAL A C 1
ATOM 697 O O . VAL A 1 89 ? -9.619 -5.642 20.358 1.00 78.00 89 VAL A O 1
ATOM 700 N N . ARG A 1 90 ? -8.528 -5.376 18.423 1.00 81.62 90 ARG A N 1
ATOM 701 C CA . ARG A 1 90 ? -7.191 -5.663 18.979 1.00 81.62 90 ARG A CA 1
ATOM 702 C C . ARG A 1 90 ? -6.701 -4.662 20.024 1.00 81.62 90 ARG A C 1
ATOM 704 O O . ARG A 1 90 ? -5.756 -4.961 20.743 1.00 81.62 90 ARG A O 1
ATOM 711 N N . GLN A 1 91 ? -7.277 -3.464 20.068 1.00 83.06 91 GLN A N 1
ATOM 712 C CA . GLN A 1 91 ? -6.832 -2.385 20.953 1.00 83.06 91 GLN A CA 1
ATOM 713 C C . GLN A 1 91 ? -7.833 -2.103 22.072 1.00 83.06 91 GLN A C 1
ATOM 715 O O . GLN A 1 91 ? -7.712 -1.083 22.739 1.00 83.06 91 GLN A O 1
ATOM 720 N N . PHE A 1 92 ? -8.796 -2.997 22.306 1.00 81.69 92 PHE A N 1
ATOM 721 C CA . PHE A 1 92 ? -9.894 -2.756 23.239 1.00 81.69 92 PHE A CA 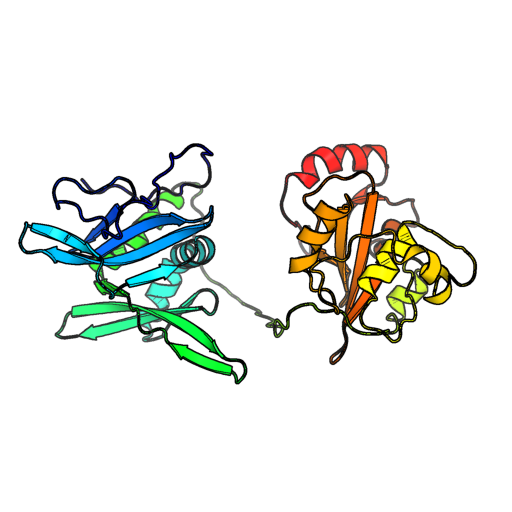1
ATOM 722 C C . PHE A 1 92 ? -9.423 -2.389 24.654 1.00 81.69 92 PHE A C 1
ATOM 724 O O . PHE A 1 92 ? -9.836 -1.365 25.188 1.00 81.69 92 PHE A O 1
ATOM 731 N N . ALA A 1 93 ? -8.473 -3.148 25.209 1.00 80.44 93 ALA A N 1
ATOM 732 C CA . ALA A 1 93 ? -7.904 -2.869 26.530 1.00 80.44 93 ALA A CA 1
ATOM 733 C C . ALA A 1 93 ? -7.200 -1.499 26.596 1.00 80.44 93 ALA A C 1
ATOM 735 O O . ALA A 1 93 ? -7.362 -0.752 27.557 1.00 80.44 93 ALA A O 1
ATOM 736 N N . ALA A 1 94 ? -6.463 -1.133 25.542 1.00 82.56 94 ALA A N 1
ATOM 737 C CA . ALA A 1 94 ? -5.801 0.168 25.454 1.00 82.56 94 ALA A CA 1
ATOM 738 C C . ALA A 1 94 ? -6.804 1.324 25.287 1.00 82.56 94 ALA A C 1
ATOM 740 O O . ALA A 1 94 ? -6.548 2.433 25.754 1.00 82.56 94 ALA A O 1
ATOM 741 N N . ILE A 1 95 ? -7.939 1.075 24.624 1.00 83.00 95 ILE A N 1
ATOM 742 C CA . ILE A 1 95 ? -9.026 2.046 24.476 1.00 83.00 95 ILE A CA 1
ATOM 743 C C . ILE A 1 95 ? -9.685 2.305 25.832 1.00 83.00 95 ILE A C 1
ATOM 745 O O . ILE A 1 95 ? -9.835 3.466 26.207 1.00 83.00 95 ILE A O 1
ATOM 749 N N . ASP A 1 96 ? -10.022 1.253 26.580 1.00 80.25 96 ASP A N 1
ATOM 750 C CA . ASP A 1 96 ? -10.634 1.399 27.903 1.00 80.25 96 ASP A CA 1
ATOM 751 C C . ASP A 1 96 ? -9.691 2.137 28.869 1.00 80.25 96 ASP A C 1
ATOM 753 O O . ASP A 1 96 ? -10.102 3.117 29.491 1.00 80.25 96 ASP A O 1
ATOM 757 N N . GLN A 1 97 ? -8.398 1.789 28.881 1.00 78.94 97 GLN A N 1
ATOM 758 C CA . GLN A 1 97 ? -7.390 2.509 29.669 1.00 78.94 97 GLN A CA 1
ATOM 759 C C . GLN A 1 97 ? -7.263 3.988 29.256 1.00 78.94 97 GLN A C 1
ATOM 761 O O . GLN A 1 97 ? -7.075 4.871 30.096 1.00 78.94 97 GLN A O 1
ATOM 766 N N . ALA A 1 98 ? -7.361 4.294 27.958 1.00 75.31 98 ALA A N 1
ATOM 767 C CA . ALA A 1 98 ? -7.330 5.673 27.479 1.00 75.31 98 ALA A CA 1
ATOM 768 C C . ALA A 1 98 ? -8.568 6.466 27.923 1.00 75.31 98 ALA A C 1
ATOM 770 O O . ALA A 1 98 ? -8.440 7.646 28.265 1.00 75.31 98 ALA A O 1
ATOM 771 N N . PHE A 1 99 ? -9.742 5.832 27.949 1.00 78.19 99 PHE A N 1
ATOM 772 C CA . PHE A 1 99 ? -10.972 6.458 28.424 1.00 78.19 99 PHE A CA 1
ATOM 773 C C . PHE A 1 99 ? -10.937 6.771 29.916 1.00 78.19 99 PHE A C 1
ATOM 775 O O . PHE A 1 99 ? -11.426 7.830 30.308 1.00 78.19 99 PHE A O 1
ATOM 782 N N . ASP A 1 100 ? -10.326 5.912 30.729 1.00 73.62 100 ASP A N 1
ATOM 783 C CA . ASP A 1 100 ? -10.149 6.169 32.163 1.00 73.62 100 ASP A CA 1
ATOM 784 C C . ASP A 1 100 ? -9.238 7.384 32.411 1.00 73.62 100 ASP A C 1
ATOM 786 O O . ASP A 1 100 ? -9.423 8.132 33.366 1.00 73.62 100 ASP A O 1
ATOM 790 N N . GLY A 1 101 ? -8.309 7.654 31.487 1.00 64.81 101 GLY A N 1
ATOM 791 C CA . GLY A 1 101 ? -7.491 8.868 31.470 1.00 64.81 101 GLY A CA 1
ATOM 792 C C . GLY A 1 101 ? -8.143 10.092 30.811 1.00 64.81 101 GLY A C 1
ATOM 793 O O . GLY A 1 101 ? -7.443 11.078 30.577 1.00 64.81 101 GLY A O 1
ATOM 794 N N . GLY A 1 102 ? -9.429 10.031 30.438 1.00 65.62 102 GLY A N 1
ATOM 795 C CA . GLY A 1 102 ? -10.151 11.119 29.763 1.00 65.62 102 GLY A CA 1
ATOM 796 C C . GLY A 1 102 ? -9.666 11.419 28.339 1.00 65.62 102 GLY A C 1
ATOM 797 O O . GLY A 1 102 ? -9.918 12.500 27.805 1.00 65.62 102 GLY A O 1
ATOM 798 N N . LYS A 1 103 ? -8.931 10.491 27.715 1.00 71.00 103 LYS A N 1
ATOM 799 C CA . LYS A 1 103 ? -8.318 10.685 26.397 1.00 71.00 103 LYS A CA 1
ATOM 800 C C . LYS A 1 103 ? -9.218 10.166 25.281 1.00 71.00 103 LYS A C 1
ATOM 802 O O . LYS A 1 103 ? -10.001 9.234 25.440 1.00 71.00 103 LYS A O 1
ATOM 807 N N . VAL A 1 104 ? -9.050 10.766 24.108 1.00 72.56 104 VAL A N 1
ATOM 808 C CA . VAL A 1 104 ? -9.639 10.298 22.851 1.00 72.56 104 VAL A CA 1
ATOM 809 C C . VAL A 1 104 ? -8.704 9.267 22.219 1.00 72.56 104 VAL A C 1
ATOM 811 O O . VAL A 1 104 ? -7.492 9.480 22.169 1.00 72.56 104 VAL A O 1
ATOM 814 N N . PHE A 1 105 ? -9.258 8.173 21.698 1.00 79.00 105 PHE A N 1
ATOM 815 C CA . PHE A 1 105 ? -8.506 7.125 21.010 1.00 79.00 105 PHE A CA 1
ATOM 816 C C . PHE A 1 105 ? -8.738 7.190 19.498 1.00 79.00 105 PHE A C 1
ATOM 818 O O . PHE A 1 105 ? -9.855 7.429 19.040 1.00 79.00 105 PHE A O 1
ATOM 825 N N . VAL A 1 106 ? -7.694 6.971 18.698 1.00 80.06 106 VAL A N 1
ATOM 826 C CA . VAL A 1 106 ? -7.783 7.023 17.232 1.00 80.06 106 VAL A CA 1
ATOM 827 C C . VAL A 1 106 ? -7.344 5.696 16.627 1.00 80.06 106 VAL A C 1
ATOM 829 O O . VAL A 1 106 ? -6.241 5.218 16.872 1.00 80.06 106 VAL A O 1
ATOM 832 N N . ILE A 1 107 ? -8.197 5.123 15.778 1.00 81.75 107 ILE A N 1
ATOM 833 C CA . ILE A 1 107 ? -7.931 3.898 15.024 1.00 81.75 107 ILE A CA 1
ATOM 834 C C . ILE A 1 107 ? -7.680 4.245 13.555 1.00 81.75 107 ILE A C 1
ATOM 836 O O . ILE A 1 107 ? -8.543 4.813 12.875 1.00 81.75 107 ILE A O 1
ATOM 840 N N . LYS A 1 108 ? -6.496 3.855 13.059 1.00 79.56 108 LYS A N 1
ATOM 841 C CA . LYS A 1 108 ? -6.063 3.994 11.653 1.00 79.56 108 LYS A CA 1
ATOM 842 C C . LYS A 1 108 ? -6.324 5.384 11.053 1.00 79.56 108 LYS A C 1
ATOM 844 O O . LYS A 1 108 ? -6.765 5.479 9.908 1.00 79.56 108 LYS A O 1
ATOM 849 N N . ASP A 1 109 ? -6.145 6.436 11.848 1.00 80.44 109 ASP A N 1
ATOM 850 C CA . ASP A 1 109 ? -6.322 7.839 11.448 1.00 80.44 109 ASP A CA 1
ATOM 851 C C . ASP A 1 109 ? -7.671 8.176 10.781 1.00 80.44 109 ASP A C 1
ATOM 853 O O . ASP A 1 109 ? -7.775 9.131 10.010 1.00 80.44 109 ASP A O 1
ATOM 857 N N . CYS A 1 110 ? -8.720 7.392 11.049 1.00 81.88 110 CYS A N 1
ATOM 858 C CA . CYS A 1 110 ? -10.021 7.566 10.394 1.00 81.88 110 CYS A CA 1
ATOM 859 C C . CYS A 1 110 ? -11.235 7.282 11.286 1.00 81.88 110 CYS A C 1
ATOM 861 O O . CYS A 1 110 ? -12.365 7.595 10.894 1.00 81.88 110 CYS A O 1
ATOM 863 N N . LEU A 1 111 ? -11.022 6.693 12.464 1.00 85.81 111 LEU A N 1
ATOM 864 C CA . LEU A 1 111 ? -12.048 6.436 13.465 1.00 85.81 111 LEU A CA 1
ATOM 865 C C . LEU A 1 111 ? -11.585 6.997 14.807 1.00 85.81 111 LEU A C 1
ATOM 867 O O . LEU A 1 111 ? -10.583 6.553 15.356 1.00 85.81 111 LEU A O 1
ATOM 871 N N . MET A 1 112 ? -12.327 7.972 15.311 1.00 81.75 112 MET A N 1
ATOM 872 C CA . MET A 1 112 ? -12.146 8.573 16.621 1.00 81.75 112 MET A CA 1
ATOM 873 C C . MET A 1 112 ? -13.120 7.934 17.607 1.00 81.75 112 MET A C 1
ATOM 875 O O . MET A 1 112 ? -14.298 7.759 17.288 1.00 81.75 112 MET A O 1
ATOM 879 N N . LEU A 1 113 ? -12.614 7.602 18.786 1.00 85.06 113 LEU A N 1
ATOM 880 C CA . LEU A 1 113 ? -13.362 7.044 19.897 1.00 85.06 113 LEU A CA 1
ATOM 881 C C . LEU A 1 113 ? -13.207 7.973 21.095 1.00 85.06 113 LEU A C 1
ATOM 883 O O . LEU A 1 113 ? -12.084 8.300 21.481 1.00 85.06 113 LEU A O 1
ATOM 887 N N . SER A 1 114 ? -14.313 8.386 21.691 1.00 81.12 114 SER A N 1
ATOM 888 C CA . SER A 1 114 ? -14.298 9.172 22.923 1.00 81.12 114 SER A CA 1
ATOM 889 C C . SER A 1 114 ? -15.369 8.685 23.882 1.00 81.12 114 SER A C 1
ATOM 891 O O . SER A 1 114 ? -16.441 8.250 23.463 1.00 81.12 114 SER A O 1
ATOM 893 N N . ARG A 1 115 ? -15.076 8.775 25.178 1.00 82.56 115 ARG A N 1
ATOM 894 C CA . ARG A 1 115 ? -16.055 8.549 26.238 1.00 82.56 115 ARG A CA 1
ATOM 895 C C . ARG A 1 115 ? -16.669 9.888 26.636 1.00 82.56 115 ARG A C 1
ATOM 897 O O . ARG A 1 115 ? -15.963 10.883 26.780 1.00 82.56 115 ARG A O 1
ATOM 904 N N . THR A 1 116 ? -17.983 9.919 26.794 1.00 78.25 116 THR A N 1
ATOM 905 C CA . THR A 1 116 ? -18.727 11.073 27.304 1.00 78.25 116 THR A CA 1
ATOM 906 C C . THR A 1 116 ? -19.796 10.607 28.282 1.00 78.25 116 THR A C 1
ATOM 908 O O . THR A 1 116 ? -20.207 9.448 28.244 1.00 78.25 116 THR A O 1
ATOM 911 N N . VAL A 1 117 ? -20.256 11.506 29.147 1.00 77.62 117 VAL A N 1
ATOM 912 C CA . VAL A 1 117 ? -21.369 11.256 30.063 1.00 77.62 117 VAL A CA 1
ATOM 913 C C . VAL A 1 117 ? -22.488 12.214 29.689 1.00 77.62 117 VAL A C 1
ATOM 915 O O . VAL A 1 117 ? -22.287 13.425 29.659 1.00 77.62 117 VAL A O 1
ATOM 918 N N . ILE A 1 118 ? -23.658 11.665 29.378 1.00 72.81 118 ILE A N 1
ATOM 919 C CA . ILE A 1 118 ? -24.864 12.426 29.049 1.00 72.81 118 ILE A CA 1
ATOM 920 C C . ILE A 1 118 ? -25.955 11.925 29.986 1.00 72.81 118 ILE A C 1
ATOM 922 O O . ILE A 1 118 ? -26.210 10.724 30.018 1.00 72.81 118 ILE A O 1
ATOM 926 N N . GLU A 1 119 ? -26.567 12.824 30.760 1.00 81.19 119 GLU A N 1
ATOM 927 C CA . GLU A 1 119 ? -27.671 12.489 31.679 1.00 81.19 119 GLU A CA 1
ATOM 928 C C . GLU A 1 119 ? -27.345 11.299 32.608 1.00 81.19 119 GLU A C 1
ATOM 930 O O . GLU A 1 119 ? -28.130 10.368 32.762 1.00 81.19 119 GLU A O 1
ATOM 935 N N . ASN A 1 120 ? -26.147 11.305 33.209 1.00 80.44 120 ASN A N 1
ATOM 936 C CA . ASN A 1 120 ? -25.620 10.231 34.071 1.00 80.44 120 ASN A CA 1
ATOM 937 C C . ASN A 1 120 ? -25.435 8.861 33.388 1.00 80.44 120 ASN A C 1
ATOM 939 O O . ASN A 1 120 ? -25.214 7.858 34.065 1.00 80.44 120 ASN A O 1
ATOM 943 N N . VAL A 1 121 ? -25.472 8.803 32.055 1.00 74.00 121 VAL A N 1
ATOM 944 C CA . VAL A 1 121 ? -25.184 7.594 31.279 1.00 74.00 121 VAL A CA 1
ATOM 945 C C . VAL A 1 121 ? -23.885 7.776 30.501 1.00 74.00 121 VAL A C 1
ATOM 947 O O . VAL A 1 121 ? -23.716 8.739 29.750 1.00 74.00 121 VAL A O 1
ATOM 950 N N . THR A 1 122 ? -22.965 6.824 30.657 1.00 79.19 122 THR A N 1
ATOM 951 C CA . THR A 1 122 ? -21.717 6.785 29.888 1.00 79.19 122 THR A CA 1
ATOM 952 C C . THR A 1 122 ? -21.977 6.290 28.470 1.00 79.19 122 THR A C 1
ATOM 954 O O . THR A 1 122 ? -22.551 5.217 28.254 1.00 79.19 122 THR A O 1
ATOM 957 N N . PHE A 1 123 ? -21.515 7.074 27.501 1.00 80.56 123 PHE A N 1
ATOM 958 C CA . PHE A 1 123 ? -21.539 6.745 26.087 1.00 80.56 123 PHE A CA 1
ATOM 959 C C . PHE A 1 123 ? -20.137 6.750 25.502 1.00 80.56 123 PHE A C 1
ATOM 961 O O . PHE A 1 123 ? -19.306 7.609 25.794 1.00 80.56 123 PHE A O 1
ATOM 968 N N . ILE A 1 124 ? -19.923 5.820 24.586 1.00 86.81 124 ILE A N 1
ATOM 969 C CA . ILE A 1 124 ? -18.749 5.739 23.740 1.00 86.81 124 ILE A CA 1
ATOM 970 C C . ILE A 1 124 ? -19.171 6.173 22.347 1.00 86.81 124 ILE A C 1
ATOM 972 O O . ILE A 1 124 ? -20.045 5.583 21.704 1.00 86.81 124 ILE A O 1
ATOM 976 N N . ILE A 1 125 ? -18.569 7.272 21.917 1.00 81.12 125 ILE A N 1
ATOM 977 C CA . ILE A 1 125 ? -18.817 7.913 20.641 1.00 81.12 125 ILE A CA 1
ATOM 978 C C . ILE A 1 125 ? -17.797 7.382 19.650 1.00 81.12 125 ILE A C 1
ATOM 980 O O . ILE A 1 125 ? -16.599 7.616 19.786 1.00 81.12 125 ILE A O 1
ATOM 984 N N . CYS A 1 126 ? -18.289 6.720 18.611 1.00 85.56 126 CYS A N 1
ATOM 985 C CA . CYS A 1 126 ? -17.502 6.307 17.465 1.00 85.56 126 CYS A CA 1
ATOM 986 C C . CYS A 1 126 ? -17.789 7.266 16.309 1.00 85.56 126 CYS A C 1
ATOM 988 O O . CYS A 1 126 ? -18.871 7.235 15.713 1.00 85.56 126 CYS A O 1
ATOM 990 N N . GLN A 1 127 ? -16.814 8.104 15.967 1.00 83.00 127 GLN A N 1
ATOM 991 C CA . GLN A 1 127 ? -16.951 9.113 14.924 1.00 83.00 127 GLN A CA 1
ATOM 992 C C . GLN A 1 127 ? -15.880 8.942 13.858 1.00 83.00 127 GLN A C 1
ATOM 994 O O . GLN A 1 127 ? -14.681 8.920 14.131 1.00 83.00 127 GLN A O 1
ATOM 999 N N . ARG A 1 128 ? -16.311 8.848 12.601 1.00 84.00 128 ARG A N 1
ATOM 1000 C CA . ARG A 1 128 ? -15.371 8.827 11.485 1.00 84.00 128 ARG A CA 1
ATOM 1001 C C . ARG A 1 128 ? -14.953 10.236 11.116 1.00 84.00 128 ARG A C 1
ATOM 1003 O O . ARG A 1 128 ? -15.758 11.162 11.131 1.00 84.00 128 ARG A O 1
ATOM 1010 N N . TYR A 1 129 ? -13.710 10.377 10.700 1.00 79.06 129 TYR A N 1
ATOM 1011 C CA . TYR A 1 129 ? -13.226 11.602 10.089 1.00 79.06 129 TYR A CA 1
ATOM 1012 C C . TYR A 1 129 ? -12.313 11.263 8.921 1.00 79.06 129 TYR A C 1
ATOM 1014 O O . TYR A 1 129 ? -11.854 10.130 8.762 1.00 79.06 129 TYR A O 1
ATOM 1022 N N . PHE A 1 130 ? -12.073 12.257 8.080 1.00 69.19 130 PHE A N 1
ATOM 1023 C CA . PHE A 1 130 ? -10.994 12.207 7.112 1.00 69.19 130 PHE A CA 1
ATOM 1024 C C . PHE A 1 130 ? -10.178 13.482 7.207 1.00 69.19 130 PHE A C 1
ATOM 1026 O O . PHE A 1 130 ? -10.685 14.554 7.548 1.00 69.19 130 PHE A O 1
ATOM 1033 N N . GLN A 1 131 ? -8.896 13.359 6.908 1.00 71.88 131 GLN A N 1
ATOM 1034 C CA . GLN A 1 131 ? -8.011 14.501 6.824 1.00 71.88 131 GLN A CA 1
ATOM 1035 C C . GLN A 1 131 ? -8.101 15.112 5.425 1.00 71.88 131 GLN A C 1
ATOM 1037 O O . GLN A 1 131 ? -8.042 14.405 4.416 1.00 71.88 131 GLN A O 1
ATOM 1042 N N . ARG A 1 132 ? -8.288 16.429 5.358 1.00 62.97 132 ARG A N 1
ATOM 1043 C CA . ARG A 1 132 ? -8.238 17.199 4.114 1.00 62.97 132 ARG A CA 1
ATOM 1044 C C . ARG A 1 132 ? -6.782 17.479 3.720 1.00 62.97 132 ARG A C 1
ATOM 1046 O O . ARG A 1 132 ? -5.859 17.284 4.506 1.00 62.97 132 ARG A O 1
ATOM 1053 N N . LYS A 1 133 ? -6.574 17.956 2.486 1.00 62.22 133 LYS A N 1
ATOM 1054 C CA . LYS A 1 133 ? -5.238 18.298 1.954 1.00 62.22 133 LYS A CA 1
ATOM 1055 C C . LYS A 1 133 ? -4.521 19.392 2.760 1.00 62.22 133 LYS A C 1
ATOM 1057 O O . LYS A 1 133 ? -3.299 19.424 2.758 1.00 62.22 133 LYS A O 1
ATOM 1062 N N . ASP A 1 134 ? -5.279 20.251 3.436 1.00 63.97 134 ASP A N 1
ATOM 1063 C CA . ASP A 1 134 ? -4.811 21.320 4.330 1.00 63.97 134 ASP A CA 1
ATOM 1064 C C . ASP A 1 134 ? -4.568 20.836 5.775 1.00 63.97 134 ASP A C 1
ATOM 1066 O O . ASP A 1 134 ? -4.427 21.641 6.688 1.00 63.97 134 ASP A O 1
ATOM 1070 N N . PHE A 1 135 ? -4.552 19.518 5.994 1.00 59.84 135 PHE A N 1
ATOM 1071 C CA . PHE A 1 135 ? -4.411 18.856 7.293 1.00 59.84 135 PHE A CA 1
ATOM 1072 C C . PHE A 1 135 ? -5.563 19.070 8.281 1.00 59.84 135 PHE A C 1
ATOM 1074 O O . PHE A 1 135 ? -5.541 18.456 9.353 1.00 59.84 135 PHE A O 1
ATOM 1081 N N . SER A 1 136 ? -6.605 19.825 7.919 1.00 58.34 136 SER A N 1
ATOM 1082 C CA . SER A 1 136 ? -7.808 19.931 8.740 1.00 58.34 136 SER A CA 1
ATOM 1083 C C . SER A 1 136 ? -8.542 18.587 8.793 1.00 58.34 136 SER A C 1
ATOM 1085 O O . SER A 1 136 ? -8.626 17.838 7.811 1.00 58.34 136 SER A O 1
ATOM 1087 N N . ARG A 1 137 ? -9.072 18.243 9.968 1.00 72.12 137 ARG A N 1
ATOM 1088 C CA . ARG A 1 137 ? -9.891 17.039 10.148 1.00 72.12 137 ARG A CA 1
ATOM 1089 C C . ARG A 1 137 ? -11.337 17.403 9.852 1.00 72.12 137 ARG A C 1
ATOM 1091 O O . ARG A 1 137 ? -11.924 18.226 10.548 1.00 72.12 137 ARG A O 1
ATOM 1098 N N . LYS A 1 138 ? -11.928 16.781 8.830 1.00 72.25 138 LYS A N 1
ATOM 1099 C CA . LYS A 1 138 ? -13.371 16.861 8.599 1.00 72.25 138 LYS A CA 1
ATOM 1100 C C . LYS A 1 138 ? -14.030 15.651 9.239 1.00 72.25 138 LYS A C 1
ATOM 1102 O O . LYS A 1 138 ? -13.901 14.531 8.740 1.00 72.25 138 LYS A O 1
ATOM 1107 N N . PHE A 1 139 ? -14.751 15.891 10.325 1.00 73.38 139 PHE A N 1
ATOM 1108 C CA . PHE A 1 139 ? -15.612 14.883 10.922 1.00 73.38 139 PHE A CA 1
ATOM 1109 C C . PHE A 1 139 ? -16.782 14.577 9.992 1.00 73.38 139 PHE A C 1
ATOM 1111 O O . PHE A 1 139 ? -17.376 15.471 9.383 1.00 73.38 139 PHE A O 1
ATOM 1118 N N . LEU A 1 140 ? -17.071 13.290 9.841 1.00 70.06 140 LEU A N 1
ATOM 1119 C CA . LEU A 1 140 ? -18.266 12.842 9.155 1.00 70.06 140 LEU A CA 1
ATOM 1120 C C . LEU A 1 140 ? -19.449 12.985 10.114 1.00 70.06 140 LEU A C 1
ATOM 1122 O O . LEU A 1 140 ? -19.330 12.746 11.315 1.00 70.06 140 LEU A O 1
ATOM 1126 N N . THR A 1 141 ? -20.589 13.387 9.559 1.00 72.38 141 THR A N 1
ATOM 1127 C CA . THR A 1 141 ? -21.848 13.523 10.294 1.00 72.38 141 THR A CA 1
ATOM 1128 C C . THR A 1 141 ? -22.357 12.214 10.899 1.00 72.38 141 THR A C 1
ATOM 1130 O O . THR A 1 141 ? -22.910 12.283 11.992 1.00 72.38 141 THR A O 1
ATOM 1133 N N . PRO A 1 142 ? -22.189 11.025 10.280 1.00 73.12 142 PRO A N 1
ATOM 1134 C CA . PRO A 1 142 ? -22.604 9.788 10.918 1.00 73.12 142 PRO A CA 1
ATOM 1135 C C . PRO A 1 142 ? -21.721 9.485 12.129 1.00 73.12 142 PRO A C 1
ATOM 1137 O O . PRO A 1 142 ? -20.497 9.367 12.019 1.00 73.12 142 PRO A O 1
ATOM 1140 N N . VAL A 1 143 ? -22.379 9.314 13.267 1.00 77.62 143 VAL A N 1
ATOM 1141 C CA . VAL A 1 143 ? -21.785 8.968 14.556 1.00 77.62 143 VAL A CA 1
ATOM 1142 C C . VAL A 1 143 ? -22.531 7.756 15.095 1.00 77.62 143 VAL A C 1
ATOM 1144 O O . VAL A 1 143 ? -23.746 7.656 14.946 1.00 77.62 143 VAL A O 1
ATOM 1147 N N . SER A 1 144 ? -21.805 6.818 15.696 1.00 83.25 144 SER A N 1
ATOM 1148 C CA . SER A 1 144 ? -22.407 5.730 16.464 1.00 83.25 144 SER A CA 1
ATOM 1149 C C . SER A 1 144 ? -22.186 6.008 17.941 1.00 83.25 144 SER A C 1
ATOM 1151 O O . SER A 1 144 ? -21.051 6.227 18.353 1.00 83.25 144 SER A O 1
ATOM 1153 N N . MET A 1 145 ? -23.259 5.981 18.726 1.00 82.69 145 MET A N 1
ATOM 1154 C CA . MET A 1 145 ? -23.203 6.123 20.179 1.00 82.69 145 MET A CA 1
ATOM 1155 C C . MET A 1 145 ? -23.586 4.799 20.823 1.00 82.69 145 MET A C 1
ATOM 1157 O O . MET A 1 145 ? -24.697 4.300 20.614 1.00 82.69 145 MET A O 1
ATOM 1161 N N . LEU A 1 146 ? -22.654 4.245 21.588 1.00 83.19 146 LEU A N 1
ATOM 1162 C CA . LEU A 1 146 ? -22.811 2.974 22.279 1.00 83.19 146 LEU A CA 1
ATOM 1163 C C . LEU A 1 146 ? -22.774 3.212 23.783 1.00 83.19 146 LEU A C 1
ATOM 1165 O O . LEU A 1 146 ? -21.926 3.956 24.262 1.00 83.19 146 LEU A O 1
ATOM 1169 N N . LYS A 1 147 ? -23.677 2.590 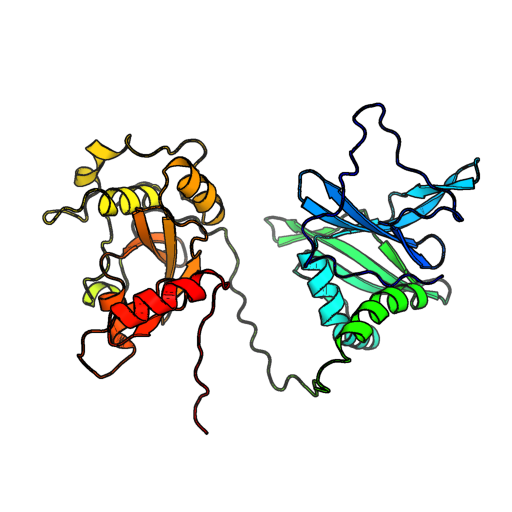24.533 1.00 85.88 147 LYS A N 1
ATOM 1170 C CA . LYS A 1 147 ? -23.573 2.541 25.998 1.00 85.88 147 LYS A CA 1
ATOM 1171 C C . LYS A 1 147 ? -22.407 1.641 26.401 1.00 85.88 147 LYS A C 1
ATOM 1173 O O . LYS A 1 147 ? -22.052 0.733 25.653 1.00 85.88 147 LYS A O 1
ATOM 1178 N N . ASP A 1 148 ? -21.886 1.803 27.613 1.00 82.75 148 ASP A N 1
ATOM 1179 C CA . ASP A 1 148 ? -20.826 0.924 28.135 1.00 82.75 148 ASP A CA 1
ATOM 1180 C C . ASP A 1 148 ? -21.196 -0.567 28.074 1.00 82.75 148 ASP A C 1
ATOM 1182 O O . ASP A 1 148 ? -20.351 -1.413 27.791 1.00 82.75 148 ASP A O 1
ATOM 1186 N N . THR A 1 149 ? -22.467 -0.915 28.286 1.00 81.50 149 THR A N 1
ATOM 1187 C CA . THR A 1 149 ? -22.944 -2.300 28.161 1.00 81.50 149 THR A CA 1
ATOM 1188 C C . THR A 1 149 ? -22.878 -2.815 26.723 1.00 81.50 149 THR A C 1
ATOM 1190 O O . THR A 1 149 ? -22.465 -3.948 26.504 1.00 81.50 149 THR A O 1
ATOM 1193 N N . GLU A 1 150 ? -23.231 -1.981 25.745 1.00 82.38 150 GLU A N 1
ATOM 1194 C CA . GLU A 1 150 ? -23.186 -2.300 24.311 1.00 82.38 150 GLU A CA 1
ATOM 1195 C C . GLU A 1 150 ? -21.739 -2.374 23.807 1.00 82.38 150 GLU A C 1
ATOM 1197 O O . GLU A 1 150 ? -21.382 -3.244 23.015 1.00 82.38 150 GLU A O 1
ATOM 1202 N N . TRP A 1 151 ? -20.880 -1.491 24.316 1.00 85.12 151 TRP A N 1
ATOM 1203 C CA . TRP A 1 151 ? -19.443 -1.510 24.076 1.00 85.12 151 TRP A CA 1
ATOM 1204 C C . TRP A 1 151 ? -18.800 -2.795 24.594 1.00 85.12 151 TRP A C 1
ATOM 1206 O O . TRP A 1 151 ? -18.080 -3.459 23.852 1.00 85.12 151 TRP A O 1
ATOM 1216 N N . LYS A 1 152 ? -19.138 -3.219 25.818 1.00 82.12 152 LYS A N 1
ATOM 1217 C CA . LYS A 1 152 ? -18.673 -4.492 26.394 1.00 82.12 152 LYS A CA 1
ATOM 1218 C C . LYS A 1 152 ? -19.092 -5.713 25.568 1.00 82.12 152 LYS A C 1
ATOM 1220 O O . LYS A 1 152 ? -18.352 -6.692 25.521 1.00 82.12 152 LYS A O 1
ATOM 1225 N N . VAL A 1 153 ? -20.226 -5.667 24.861 1.00 76.50 153 VAL A N 1
ATOM 1226 C CA . VAL A 1 153 ? -20.607 -6.738 23.920 1.00 76.50 153 VAL A CA 1
ATOM 1227 C C . VAL A 1 153 ? -19.620 -6.817 22.752 1.00 76.50 153 VAL A C 1
ATOM 1229 O O . VAL A 1 153 ? -19.185 -7.914 22.399 1.00 76.50 153 VAL A O 1
ATOM 1232 N N . ILE A 1 154 ? -19.186 -5.676 22.206 1.00 75.25 154 ILE A N 1
ATOM 1233 C CA . ILE A 1 154 ? -18.117 -5.640 21.194 1.00 75.25 154 ILE A CA 1
ATOM 1234 C C . ILE A 1 154 ? -16.795 -6.150 21.793 1.00 75.25 154 ILE A C 1
ATOM 1236 O O . ILE A 1 154 ? -16.116 -6.953 21.154 1.00 75.25 154 ILE A O 1
ATOM 1240 N N . ALA A 1 155 ? -16.469 -5.755 23.030 1.00 70.88 155 ALA A N 1
ATOM 1241 C CA . ALA A 1 155 ? -15.275 -6.198 23.763 1.00 70.88 155 ALA A CA 1
ATOM 1242 C C . ALA A 1 155 ? -15.188 -7.716 23.899 1.00 70.88 155 ALA A C 1
ATOM 1244 O O . ALA A 1 155 ? -14.138 -8.311 23.677 1.00 70.88 155 ALA A O 1
ATOM 1245 N N . SER A 1 156 ? -16.312 -8.348 24.246 1.00 63.94 156 SER A N 1
ATOM 1246 C CA . SER A 1 156 ? -16.382 -9.785 24.523 1.00 63.94 156 SER A CA 1
ATOM 1247 C C . SER A 1 156 ? -16.049 -10.655 23.306 1.00 63.94 156 SER A C 1
ATOM 1249 O O . SER A 1 156 ? -15.700 -11.823 23.455 1.00 63.94 156 SER A O 1
ATOM 1251 N N . CYS A 1 157 ? -16.073 -10.081 22.096 1.00 54.22 157 CYS A N 1
ATOM 1252 C CA . CYS A 1 157 ? -15.587 -10.757 20.893 1.00 54.22 157 CYS A CA 1
ATOM 1253 C C . CYS A 1 157 ? -14.060 -10.986 20.924 1.00 54.22 157 CYS A C 1
ATOM 1255 O O . CYS A 1 157 ? -13.585 -11.911 20.277 1.00 54.22 157 CYS A O 1
ATOM 1257 N N . ASN A 1 158 ? -13.306 -10.190 21.694 1.00 46.41 158 ASN A N 1
ATOM 1258 C CA . ASN A 1 158 ? -11.858 -10.323 21.899 1.00 46.41 158 ASN A CA 1
ATOM 1259 C C . ASN A 1 158 ? -11.507 -11.406 22.944 1.00 46.41 158 ASN A C 1
ATOM 1261 O O . ASN A 1 158 ? -10.536 -12.141 22.787 1.00 46.41 158 ASN A O 1
ATOM 1265 N N . GLU A 1 159 ? -12.321 -11.564 23.997 1.00 47.12 159 GLU A N 1
ATOM 1266 C CA . GLU A 1 159 ? -12.105 -12.582 25.049 1.00 47.12 159 GLU A CA 1
ATOM 1267 C C . GLU A 1 159 ? -12.236 -14.025 24.538 1.00 47.12 159 GLU A C 1
ATOM 1269 O O . GLU A 1 159 ? -11.723 -14.956 25.162 1.00 47.12 159 GLU A O 1
ATOM 1274 N N . PHE A 1 160 ? -12.872 -14.226 23.381 1.00 42.34 160 PHE A N 1
ATOM 1275 C CA . PHE A 1 160 ? -12.956 -15.536 22.740 1.00 42.34 160 PHE A CA 1
ATOM 1276 C C . PHE A 1 160 ? -11.638 -15.956 22.057 1.00 42.34 160 PHE A C 1
ATOM 1278 O O . PHE A 1 160 ? -11.413 -17.148 21.865 1.00 42.34 160 PHE A O 1
ATOM 1285 N N . GLU A 1 161 ? -10.740 -15.012 21.743 1.00 41.19 161 GLU A N 1
ATOM 1286 C CA . GLU A 1 161 ? -9.442 -15.297 21.105 1.00 41.19 161 GLU A CA 1
ATOM 1287 C C . GLU A 1 161 ? -8.312 -15.551 22.120 1.00 41.19 161 GLU A C 1
ATOM 1289 O O . GLU A 1 161 ? -7.413 -16.348 21.854 1.00 41.19 161 GLU A O 1
ATOM 1294 N N . ASN A 1 162 ? -8.375 -14.966 23.322 1.00 44.97 162 ASN A N 1
ATOM 1295 C CA . ASN A 1 162 ? -7.310 -15.098 24.331 1.00 44.97 162 ASN A CA 1
ATOM 1296 C C . ASN A 1 162 ? -7.303 -16.435 25.100 1.00 44.97 162 ASN A C 1
ATOM 1298 O O . ASN A 1 162 ? -6.451 -16.648 25.962 1.00 44.97 162 ASN A O 1
ATOM 1302 N N . LYS A 1 163 ? -8.195 -17.382 24.775 1.00 43.81 163 LYS A N 1
ATOM 1303 C CA . LYS A 1 163 ? -8.206 -18.734 25.372 1.00 43.81 163 LYS A CA 1
ATOM 1304 C C . LYS A 1 163 ? -7.218 -19.723 24.738 1.00 43.81 163 LYS A C 1
ATOM 1306 O O . LYS A 1 163 ? -7.274 -20.912 25.038 1.00 43.81 163 LYS A O 1
ATOM 1311 N N . GLY A 1 164 ? -6.291 -19.261 23.901 1.00 42.50 164 GLY A N 1
ATOM 1312 C CA . GLY A 1 164 ? -5.239 -20.102 23.330 1.00 42.50 164 GLY A CA 1
ATOM 1313 C C . GLY A 1 164 ? -3.851 -19.494 23.495 1.00 42.50 164 GLY A C 1
ATOM 1314 O O . GLY A 1 164 ? -3.405 -18.807 22.584 1.00 42.50 164 GLY A O 1
ATOM 1315 N N . SER A 1 165 ? -3.192 -19.782 24.631 1.00 46.06 165 SER A N 1
ATOM 1316 C CA . SER A 1 165 ? -1.730 -19.767 24.921 1.00 46.06 165 SER A CA 1
ATOM 1317 C C . SER A 1 165 ? -1.269 -19.010 26.180 1.00 46.06 165 SER A C 1
ATOM 1319 O O . SER A 1 165 ? -0.116 -19.174 26.560 1.00 46.06 165 SER A O 1
ATOM 1321 N N . GLY A 1 166 ? -2.137 -18.265 26.878 1.00 38.97 166 GLY A N 1
ATOM 1322 C CA . GLY A 1 166 ? -1.830 -17.747 28.226 1.00 38.97 166 GLY A CA 1
ATOM 1323 C C . GLY A 1 166 ? -0.748 -16.659 28.306 1.00 38.97 166 GLY A C 1
ATOM 1324 O O . GLY A 1 166 ? -0.161 -16.467 29.365 1.00 38.97 166 GLY A O 1
ATOM 1325 N N . TRP A 1 167 ? -0.471 -15.945 27.214 1.00 38.47 167 TRP A N 1
ATOM 1326 C CA . TRP A 1 167 ? 0.459 -14.814 27.233 1.00 38.47 167 TRP A CA 1
ATOM 1327 C C . TRP A 1 167 ? -0.254 -13.530 27.671 1.00 38.47 167 TRP A C 1
ATOM 1329 O O . TRP A 1 167 ? -1.152 -13.049 26.981 1.00 38.47 167 TRP A O 1
ATOM 1339 N N . GLU A 1 168 ? 0.167 -12.966 28.804 1.00 36.97 168 GLU A N 1
ATOM 1340 C CA . GLU A 1 168 ? -0.263 -11.654 29.296 1.00 36.97 168 GLU A CA 1
ATOM 1341 C C . GLU A 1 168 ? 0.742 -10.579 28.860 1.00 36.97 168 GLU A C 1
ATOM 1343 O O . GLU A 1 168 ? 1.948 -10.672 29.097 1.00 36.97 168 GLU A O 1
ATOM 1348 N N . PHE A 1 169 ? 0.247 -9.552 28.177 1.00 36.25 169 PHE A N 1
ATOM 1349 C CA . PHE A 1 169 ? 1.049 -8.419 27.736 1.00 36.25 169 PHE A CA 1
ATOM 1350 C C . PHE A 1 169 ? 1.175 -7.410 28.884 1.00 36.25 169 PHE A C 1
ATOM 1352 O O . PHE A 1 169 ? 0.243 -6.653 29.132 1.00 36.25 169 PHE A O 1
ATOM 1359 N N . GLN A 1 170 ? 2.308 -7.416 29.593 1.00 35.16 170 GLN A N 1
ATOM 1360 C CA . GLN A 1 170 ? 2.490 -6.605 30.806 1.00 35.16 170 GLN A CA 1
ATOM 1361 C C . GLN A 1 170 ? 2.671 -5.108 30.529 1.00 35.16 170 GLN A C 1
ATOM 1363 O O . GLN A 1 170 ? 1.897 -4.295 31.023 1.00 35.16 170 GLN A O 1
ATOM 1368 N N . GLU A 1 171 ? 3.674 -4.712 29.741 1.00 31.44 171 GLU A N 1
ATOM 1369 C CA . GLU A 1 171 ? 3.894 -3.296 29.436 1.00 31.44 171 GLU A CA 1
ATOM 1370 C C . GLU A 1 171 ? 4.690 -3.067 28.149 1.00 31.44 171 GLU A C 1
ATOM 1372 O O . GLU A 1 171 ? 5.519 -3.875 27.725 1.00 31.44 171 GLU A O 1
ATOM 1377 N N . VAL A 1 172 ? 4.468 -1.906 27.528 1.00 33.53 172 VAL A N 1
ATOM 1378 C CA . VAL A 1 172 ? 5.324 -1.403 26.450 1.00 33.53 172 VAL A CA 1
ATOM 1379 C C . VAL A 1 172 ? 6.390 -0.509 27.060 1.00 33.53 172 VAL A C 1
ATOM 1381 O O . VAL A 1 172 ? 6.193 0.695 27.195 1.00 33.53 172 VAL A O 1
ATOM 1384 N N . VAL A 1 173 ? 7.552 -1.091 27.354 1.00 39.62 173 VAL A N 1
ATOM 1385 C CA . VAL A 1 173 ? 8.712 -0.378 27.921 1.00 39.62 173 VAL A CA 1
ATOM 1386 C C . VAL A 1 173 ? 9.157 0.796 27.031 1.00 39.62 173 VAL A C 1
ATOM 1388 O O . VAL A 1 173 ? 9.622 1.829 27.511 1.00 39.62 173 VAL A O 1
ATOM 1391 N N . LYS A 1 174 ? 9.024 0.666 25.701 1.00 23.33 174 LYS A N 1
ATOM 1392 C CA . LYS A 1 174 ? 9.375 1.725 24.744 1.00 23.33 174 LYS A CA 1
ATOM 1393 C C . LYS A 1 174 ? 8.713 1.512 23.389 1.00 23.33 174 LYS A C 1
ATOM 1395 O O . LYS A 1 174 ? 8.984 0.523 22.714 1.00 23.33 174 LYS A O 1
ATOM 1400 N N . ASN A 1 175 ? 7.931 2.488 22.934 1.00 25.97 175 ASN A N 1
ATOM 1401 C CA . ASN A 1 175 ? 7.386 2.510 21.577 1.00 25.97 175 ASN A CA 1
ATOM 1402 C C . ASN A 1 175 ? 8.050 3.636 20.768 1.00 25.97 175 ASN A C 1
ATOM 1404 O O . ASN A 1 175 ? 7.935 4.810 21.115 1.00 25.97 175 ASN A O 1
ATOM 1408 N N . LYS A 1 176 ? 8.792 3.296 19.706 1.00 22.14 176 LYS A N 1
ATOM 1409 C CA . LYS A 1 176 ? 9.387 4.276 18.780 1.00 22.14 176 LYS A CA 1
ATOM 1410 C C . LYS A 1 176 ? 8.599 4.269 17.476 1.00 22.14 176 LYS A C 1
ATOM 1412 O O . LYS A 1 176 ? 8.917 3.530 16.547 1.00 22.14 176 LYS A O 1
ATOM 1417 N N . LEU A 1 177 ? 7.600 5.139 17.406 1.00 25.73 177 LEU A N 1
ATOM 1418 C CA . LEU A 1 177 ? 6.824 5.376 16.199 1.00 25.73 177 LEU A CA 1
ATOM 1419 C C . LEU A 1 177 ? 7.575 6.373 15.300 1.00 25.73 177 LEU A C 1
ATOM 1421 O O . LEU A 1 177 ? 7.665 7.560 15.606 1.00 25.73 177 LEU A O 1
ATOM 1425 N N . LYS A 1 178 ? 8.148 5.895 14.193 1.00 23.02 178 LYS A N 1
ATOM 1426 C CA . LYS A 1 178 ? 8.678 6.765 13.134 1.00 23.02 178 LYS A CA 1
ATOM 1427 C C . LYS A 1 178 ? 7.594 6.957 12.083 1.00 23.02 178 LYS A C 1
ATOM 1429 O O . LYS A 1 178 ? 7.349 6.066 11.277 1.00 23.02 178 LYS A O 1
ATOM 1434 N N . ILE A 1 179 ? 6.934 8.109 12.119 1.00 25.31 179 ILE A N 1
ATOM 1435 C CA . ILE A 1 179 ? 5.903 8.472 11.148 1.00 25.31 179 ILE A CA 1
ATOM 1436 C C . ILE A 1 179 ? 6.587 9.134 9.951 1.00 25.31 179 ILE A C 1
ATOM 1438 O O . ILE A 1 179 ? 7.185 10.201 10.079 1.00 25.31 179 ILE A O 1
ATOM 1442 N N . ALA A 1 180 ? 6.482 8.507 8.781 1.00 25.08 180 ALA A N 1
ATOM 1443 C CA . ALA A 1 180 ? 6.765 9.150 7.505 1.00 25.08 180 ALA A CA 1
ATOM 1444 C C . ALA A 1 180 ? 5.442 9.618 6.888 1.00 25.08 180 ALA A C 1
ATOM 1446 O O . ALA A 1 180 ? 4.465 8.870 6.856 1.00 25.08 180 ALA A O 1
ATOM 1447 N N . ILE A 1 181 ? 5.408 10.853 6.384 1.00 31.05 181 ILE A N 1
ATOM 1448 C CA . ILE A 1 181 ? 4.257 11.395 5.655 1.00 31.05 181 ILE A CA 1
ATOM 1449 C C . ILE A 1 181 ? 3.992 10.494 4.439 1.00 31.05 181 ILE A C 1
ATOM 1451 O O . ILE A 1 181 ? 4.782 10.469 3.489 1.00 31.05 181 ILE A O 1
ATOM 1455 N N . TYR A 1 182 ? 2.876 9.760 4.445 1.00 35.12 182 TYR A N 1
ATOM 1456 C CA . TYR A 1 182 ? 2.441 8.958 3.303 1.00 35.12 182 TYR A CA 1
ATOM 1457 C C . TYR A 1 182 ? 1.887 9.876 2.205 1.00 35.12 182 TYR A C 1
ATOM 1459 O O . TYR A 1 182 ? 0.687 10.097 2.071 1.00 35.12 182 TYR A O 1
ATOM 1467 N N . LYS A 1 183 ? 2.791 10.436 1.398 1.00 37.12 183 LYS A N 1
ATOM 1468 C CA . LYS A 1 183 ? 2.458 10.891 0.043 1.00 37.12 183 LYS A CA 1
ATOM 1469 C C . LYS A 1 183 ? 2.388 9.645 -0.851 1.00 37.12 183 LYS A C 1
ATOM 1471 O O . LYS A 1 183 ? 3.361 8.879 -0.819 1.00 37.12 183 LYS A O 1
ATOM 1476 N N . PRO A 1 184 ? 1.327 9.442 -1.659 1.00 40.38 184 PRO A N 1
ATOM 1477 C CA . PRO A 1 184 ? 1.256 8.351 -2.632 1.00 40.38 184 PRO A CA 1
ATOM 1478 C C . PRO A 1 184 ? 2.574 8.217 -3.402 1.00 40.38 184 PRO A C 1
ATOM 1480 O O . PRO A 1 184 ? 3.181 9.216 -3.792 1.00 40.38 184 PRO A O 1
ATOM 1483 N N . LEU A 1 185 ? 3.066 6.986 -3.542 1.00 46.59 185 LEU A N 1
ATOM 1484 C CA . LEU A 1 185 ? 4.391 6.657 -4.082 1.00 46.59 185 LEU A CA 1
ATOM 1485 C C . LEU A 1 185 ? 4.462 6.860 -5.594 1.00 46.59 185 LEU A C 1
ATOM 1487 O O . LEU A 1 185 ? 4.557 5.900 -6.341 1.00 46.59 185 LEU A O 1
ATOM 1491 N N . ALA A 1 186 ? 4.398 8.114 -6.036 1.00 48.16 186 ALA A N 1
ATOM 1492 C CA . ALA A 1 186 ? 4.499 8.484 -7.437 1.00 48.16 186 ALA A CA 1
ATOM 1493 C C . ALA A 1 186 ? 5.953 8.871 -7.765 1.00 48.16 186 ALA A C 1
ATOM 1495 O O . ALA A 1 186 ? 6.499 9.807 -7.178 1.00 48.16 186 ALA A O 1
ATOM 1496 N N . ALA A 1 187 ? 6.596 8.100 -8.647 1.00 55.84 187 ALA A N 1
ATOM 1497 C CA . ALA A 1 187 ? 7.981 8.291 -9.076 1.00 55.84 187 ALA A CA 1
ATOM 1498 C C . ALA A 1 187 ? 8.118 9.236 -10.275 1.00 55.84 187 ALA A C 1
ATOM 1500 O O . ALA A 1 187 ? 7.692 8.901 -11.374 1.00 55.84 187 ALA A O 1
ATOM 1501 N N . ALA A 1 188 ? 8.735 10.388 -10.042 1.00 63.22 188 ALA A N 1
ATOM 1502 C CA . ALA A 1 188 ? 8.985 11.456 -10.990 1.00 63.22 188 ALA A CA 1
ATOM 1503 C C . ALA A 1 188 ? 10.204 11.231 -11.921 1.00 63.22 188 ALA A C 1
ATOM 1505 O O . ALA A 1 188 ? 10.530 10.102 -12.299 1.00 63.22 188 ALA A O 1
ATOM 1506 N N . SER A 1 189 ? 10.841 12.321 -12.358 1.00 76.38 189 SER A N 1
ATOM 1507 C CA . SER A 1 189 ? 11.990 12.322 -13.270 1.00 76.38 189 SER A CA 1
ATOM 1508 C C . SER A 1 189 ? 13.285 11.828 -12.614 1.00 76.38 189 SER A C 1
ATOM 1510 O O . SER A 1 189 ? 13.309 11.499 -11.425 1.00 76.38 189 SER A O 1
ATOM 1512 N N . TYR A 1 190 ? 14.354 11.725 -13.409 1.00 86.44 190 TYR A N 1
ATOM 1513 C CA . TYR A 1 190 ? 15.638 11.148 -13.012 1.00 86.44 190 TYR A CA 1
ATOM 1514 C C . TYR A 1 190 ? 16.133 11.616 -11.637 1.00 86.44 190 TYR A C 1
ATOM 1516 O O . TYR A 1 190 ? 16.222 12.813 -11.347 1.00 86.44 190 TYR A O 1
ATOM 1524 N N . LEU A 1 191 ? 16.534 10.641 -10.821 1.00 86.19 191 LEU A N 1
ATOM 1525 C CA . LEU A 1 191 ? 17.207 10.855 -9.546 1.00 86.19 191 LEU A CA 1
ATOM 1526 C C . LEU A 1 191 ? 18.504 10.031 -9.529 1.00 86.19 191 LEU A C 1
ATOM 1528 O O . LEU A 1 191 ? 18.461 8.836 -9.835 1.00 86.19 191 LEU A O 1
ATOM 1532 N N . PRO A 1 192 ? 19.669 10.613 -9.188 1.00 88.00 192 PRO A N 1
ATOM 1533 C CA . PRO A 1 192 ? 20.917 9.862 -9.137 1.00 88.00 192 PRO A CA 1
ATOM 1534 C C . PRO A 1 192 ? 20.889 8.802 -8.027 1.00 88.00 192 PRO A C 1
ATOM 1536 O O . PRO A 1 192 ? 20.342 9.015 -6.946 1.00 88.00 192 PRO A O 1
ATOM 1539 N N . LEU A 1 193 ? 21.520 7.653 -8.287 1.00 89.19 193 LEU A N 1
ATOM 1540 C CA . LEU A 1 193 ? 21.654 6.594 -7.284 1.00 89.19 193 LEU A CA 1
ATOM 1541 C C . LEU A 1 193 ? 22.594 7.027 -6.148 1.00 89.19 193 LEU A C 1
ATOM 1543 O O . LEU A 1 193 ? 23.673 7.558 -6.433 1.00 89.19 193 LEU A O 1
ATOM 1547 N N . PRO A 1 194 ? 22.270 6.691 -4.886 1.00 87.56 194 PRO A N 1
ATOM 1548 C CA . PRO A 1 194 ? 23.218 6.767 -3.782 1.00 87.56 194 PRO A CA 1
ATOM 1549 C C . PRO A 1 194 ? 24.524 6.010 -4.101 1.00 87.56 194 PRO A C 1
ATOM 1551 O O . PRO A 1 194 ? 24.456 4.915 -4.677 1.00 87.56 194 PRO A O 1
ATOM 1554 N N . PRO A 1 195 ? 25.707 6.515 -3.693 1.00 87.00 195 PRO A N 1
ATOM 1555 C CA . PRO A 1 195 ? 27.000 5.896 -4.011 1.00 87.00 195 PRO A CA 1
ATOM 1556 C C . PRO A 1 195 ? 27.082 4.409 -3.643 1.00 87.00 195 PRO A C 1
ATOM 1558 O O . PRO A 1 195 ? 27.531 3.596 -4.450 1.00 87.00 195 PRO A O 1
ATOM 1561 N N . LYS A 1 196 ? 26.539 4.032 -2.475 1.00 86.12 196 LYS A N 1
ATOM 1562 C CA . LYS A 1 196 ? 26.480 2.639 -1.997 1.00 86.12 196 LYS A CA 1
ATOM 1563 C C . LYS A 1 196 ? 25.787 1.702 -2.992 1.00 86.12 196 LYS A C 1
ATOM 1565 O O . LYS A 1 196 ? 26.217 0.572 -3.180 1.00 86.12 196 LYS A O 1
ATOM 1570 N N . LEU A 1 197 ? 24.727 2.171 -3.648 1.00 87.56 197 LEU A N 1
ATOM 1571 C CA . LEU A 1 197 ? 23.982 1.393 -4.637 1.00 87.56 197 LEU A CA 1
ATOM 1572 C C . LEU A 1 197 ? 24.645 1.424 -6.014 1.00 87.56 197 LEU A C 1
ATOM 1574 O O . LEU A 1 197 ? 24.714 0.399 -6.693 1.00 87.56 197 LEU A O 1
ATOM 1578 N N . LYS A 1 198 ? 25.166 2.589 -6.413 1.00 88.12 198 LYS A N 1
ATOM 1579 C CA . LYS A 1 198 ? 25.860 2.774 -7.693 1.00 88.12 198 LYS A CA 1
ATOM 1580 C C . LYS A 1 198 ? 27.084 1.859 -7.806 1.00 88.12 198 LYS A C 1
ATOM 1582 O O . LYS A 1 198 ? 27.277 1.218 -8.838 1.00 88.12 198 LYS A O 1
ATOM 1587 N N . ASN A 1 199 ? 27.859 1.737 -6.728 1.00 86.81 199 ASN A N 1
ATOM 1588 C CA . ASN A 1 199 ? 29.091 0.944 -6.696 1.00 86.81 199 ASN A CA 1
ATOM 1589 C C . ASN A 1 199 ? 28.849 -0.561 -6.870 1.00 86.81 199 ASN A C 1
ATOM 1591 O O . ASN A 1 199 ? 29.710 -1.260 -7.398 1.00 86.81 199 ASN A O 1
ATOM 1595 N N . LYS A 1 200 ? 27.656 -1.060 -6.521 1.00 86.25 200 LYS A N 1
ATOM 1596 C CA . LYS A 1 200 ? 27.299 -2.476 -6.693 1.00 86.25 200 LYS A CA 1
ATOM 1597 C C . LYS A 1 200 ? 27.142 -2.895 -8.150 1.00 86.25 200 LYS A C 1
ATOM 1599 O O . LYS A 1 200 ? 27.131 -4.089 -8.433 1.00 86.25 200 LYS A O 1
ATOM 1604 N N . LYS A 1 201 ? 26.971 -1.942 -9.078 1.00 88.88 201 LYS A N 1
ATOM 1605 C CA . LYS A 1 201 ? 26.723 -2.204 -10.512 1.00 88.88 201 LYS A CA 1
ATOM 1606 C C . LYS A 1 201 ? 25.581 -3.211 -10.755 1.00 88.88 201 LYS A C 1
ATOM 1608 O O . LYS A 1 201 ? 25.592 -3.959 -11.729 1.00 88.88 201 LYS A O 1
ATOM 1613 N N . ALA A 1 202 ? 24.609 -3.246 -9.844 1.00 90.31 202 ALA A N 1
ATOM 1614 C CA . ALA A 1 202 ? 23.476 -4.172 -9.857 1.00 90.31 202 ALA A CA 1
ATOM 1615 C C . ALA A 1 202 ? 22.175 -3.517 -10.350 1.00 90.31 202 ALA A C 1
ATOM 1617 O O . ALA A 1 202 ? 21.202 -4.206 -10.649 1.00 90.31 202 ALA A O 1
ATOM 1618 N N . ILE A 1 203 ? 22.166 -2.185 -10.438 1.00 94.31 203 ILE A N 1
ATOM 1619 C CA . ILE A 1 203 ? 21.001 -1.372 -10.781 1.00 94.31 203 ILE A CA 1
ATOM 1620 C C . ILE A 1 203 ? 21.286 -0.620 -12.080 1.00 94.31 203 ILE A C 1
ATOM 1622 O O . ILE A 1 203 ? 22.363 -0.045 -12.252 1.00 94.31 203 ILE A O 1
ATOM 1626 N N . LEU A 1 204 ? 20.316 -0.617 -12.989 1.00 94.50 204 LEU A N 1
ATOM 1627 C CA . LEU A 1 204 ? 20.272 0.272 -14.138 1.00 94.50 204 LEU A CA 1
ATOM 1628 C C . LEU A 1 204 ? 19.392 1.474 -13.797 1.00 94.50 204 LEU A C 1
ATOM 1630 O O . LEU A 1 204 ? 18.193 1.333 -13.571 1.00 94.50 204 LEU A O 1
ATOM 1634 N N . ASN A 1 205 ? 20.003 2.653 -13.755 1.00 94.19 205 ASN A N 1
ATOM 1635 C CA . ASN A 1 205 ? 19.297 3.915 -13.580 1.00 94.19 205 ASN A CA 1
ATOM 1636 C C . ASN A 1 205 ? 19.210 4.621 -14.940 1.00 94.19 205 ASN A C 1
ATOM 1638 O O . ASN A 1 205 ? 20.242 4.998 -15.507 1.00 94.19 205 ASN A O 1
ATOM 1642 N N . ILE A 1 206 ? 17.991 4.733 -15.470 1.00 93.25 206 ILE A N 1
ATOM 1643 C CA . ILE A 1 206 ? 17.713 5.314 -16.783 1.00 93.25 206 ILE A CA 1
ATOM 1644 C C . ILE A 1 206 ? 17.489 6.814 -16.613 1.00 93.25 206 ILE A C 1
ATOM 1646 O O . ILE A 1 206 ? 16.620 7.251 -15.863 1.00 93.25 206 ILE A O 1
ATOM 1650 N N . LYS A 1 207 ? 18.265 7.611 -17.344 1.00 90.94 207 LYS A N 1
ATOM 1651 C CA . LYS A 1 207 ? 18.172 9.070 -17.330 1.00 90.94 207 LYS A CA 1
ATOM 1652 C C . LYS A 1 207 ? 16.968 9.524 -18.145 1.00 90.94 207 LYS A C 1
ATOM 1654 O O . LYS A 1 207 ? 17.045 9.555 -19.371 1.00 90.94 207 LYS A O 1
ATOM 1659 N N . ASN A 1 208 ? 15.880 9.866 -17.462 1.00 88.81 208 ASN A N 1
ATOM 1660 C CA . ASN A 1 208 ? 14.659 10.387 -18.063 1.00 88.81 208 ASN A CA 1
ATOM 1661 C C . ASN A 1 208 ? 14.337 11.812 -17.575 1.00 88.81 208 ASN A C 1
ATOM 1663 O O . ASN A 1 208 ? 14.494 12.137 -16.397 1.00 88.81 208 ASN A O 1
ATOM 1667 N N . GLU A 1 209 ? 13.838 12.646 -18.483 1.00 85.62 209 GLU A N 1
ATOM 1668 C CA . GLU A 1 209 ? 13.340 13.997 -18.175 1.00 85.62 209 GLU A CA 1
ATOM 1669 C C . GLU A 1 209 ? 11.822 14.006 -17.922 1.00 85.62 209 GLU A C 1
ATOM 1671 O O . GLU A 1 209 ? 11.293 14.898 -17.260 1.00 85.62 209 GLU A O 1
ATOM 1676 N N . ASP A 1 210 ? 11.127 12.966 -18.388 1.00 87.25 210 ASP A N 1
ATOM 1677 C CA . ASP A 1 210 ? 9.691 12.765 -18.208 1.00 87.25 210 ASP A CA 1
ATOM 1678 C C . ASP A 1 210 ? 9.330 12.133 -16.843 1.00 87.25 210 ASP A C 1
ATOM 1680 O O . ASP A 1 210 ? 10.162 11.940 -15.959 1.00 87.25 210 ASP A O 1
ATOM 1684 N N . GLN A 1 211 ? 8.053 11.791 -16.659 1.00 87.50 211 GLN A N 1
ATOM 1685 C CA . GLN A 1 211 ? 7.534 11.121 -15.457 1.00 87.50 211 GLN A CA 1
ATOM 1686 C C . GLN A 1 211 ? 7.325 9.607 -15.673 1.00 87.50 211 GLN A C 1
ATOM 1688 O O . GLN A 1 211 ? 6.531 8.975 -14.978 1.00 87.50 211 GLN A O 1
ATOM 1693 N N . ARG A 1 212 ? 7.987 9.011 -16.677 1.00 90.38 212 ARG A N 1
ATOM 1694 C CA . ARG A 1 212 ? 7.737 7.636 -17.151 1.00 90.38 212 ARG A CA 1
ATOM 1695 C C . ARG A 1 212 ? 8.834 6.646 -16.754 1.00 90.38 212 ARG A C 1
ATOM 1697 O O . ARG A 1 212 ? 8.945 5.581 -17.354 1.00 90.38 212 ARG A O 1
ATOM 1704 N N . CYS A 1 213 ? 9.616 6.947 -15.714 1.00 91.56 213 CYS A N 1
ATOM 1705 C CA . CYS A 1 213 ? 10.711 6.088 -15.243 1.00 91.56 213 CYS A CA 1
ATOM 1706 C C . CYS A 1 213 ? 10.282 4.632 -14.974 1.00 91.56 213 CYS A C 1
ATOM 1708 O O . CYS A 1 213 ? 11.042 3.714 -15.274 1.00 91.56 213 CYS A O 1
ATOM 1710 N N . PHE A 1 214 ? 9.050 4.410 -14.497 1.00 93.44 214 PHE A N 1
ATOM 1711 C CA . PHE A 1 214 ? 8.459 3.075 -14.352 1.00 93.44 214 PHE A CA 1
ATOM 1712 C C . PHE A 1 214 ? 8.448 2.303 -15.680 1.00 93.44 214 PHE A C 1
ATOM 1714 O O . PHE A 1 214 ? 8.984 1.200 -15.762 1.00 93.44 214 PHE A O 1
ATOM 1721 N N . LEU A 1 215 ? 7.884 2.910 -16.730 1.00 93.75 215 LEU A N 1
ATOM 1722 C CA . LEU A 1 215 ? 7.758 2.303 -18.053 1.00 93.75 215 LEU A CA 1
ATOM 1723 C C . LEU A 1 215 ? 9.135 1.997 -18.647 1.00 93.75 215 LEU A C 1
ATOM 1725 O O . LEU A 1 215 ? 9.366 0.889 -19.127 1.00 93.75 215 LEU A O 1
ATOM 1729 N N . TRP A 1 216 ? 10.064 2.953 -18.553 1.00 95.12 216 TRP A N 1
ATOM 1730 C CA . TRP A 1 216 ? 11.425 2.780 -19.055 1.00 95.12 216 TRP A CA 1
ATOM 1731 C C . TRP A 1 216 ? 12.152 1.622 -18.369 1.00 95.12 216 TRP A C 1
ATOM 1733 O O . TRP A 1 216 ? 12.835 0.854 -19.040 1.00 95.12 216 TRP A O 1
ATOM 1743 N N . CYS A 1 217 ? 11.970 1.443 -17.058 1.00 95.25 217 CYS A N 1
ATOM 1744 C CA . CYS A 1 217 ? 12.574 0.322 -16.340 1.00 95.25 217 CYS A CA 1
ATOM 1745 C C . CYS A 1 217 ? 12.016 -1.033 -16.781 1.00 95.25 217 CYS A C 1
ATOM 1747 O O . CYS A 1 217 ? 12.786 -1.980 -16.930 1.00 95.25 217 CYS A O 1
ATOM 1749 N N . VAL A 1 218 ? 10.700 -1.130 -17.004 1.00 95.62 218 VAL A N 1
ATOM 1750 C CA . VAL A 1 218 ? 10.078 -2.369 -17.494 1.00 95.62 218 VAL A CA 1
ATOM 1751 C C . VAL A 1 218 ? 10.576 -2.682 -18.907 1.00 95.62 218 VAL A C 1
ATOM 1753 O O . VAL A 1 218 ? 11.026 -3.797 -19.153 1.00 95.62 218 VAL A O 1
ATOM 1756 N N . LEU A 1 219 ? 10.601 -1.699 -19.812 1.00 94.94 219 LEU A N 1
ATOM 1757 C CA . LEU A 1 219 ? 11.125 -1.884 -21.172 1.00 94.94 219 LEU A CA 1
ATOM 1758 C C . LEU A 1 219 ? 12.598 -2.298 -21.179 1.00 94.94 219 LEU A C 1
ATOM 1760 O O . LEU A 1 219 ? 12.972 -3.199 -21.920 1.00 94.94 219 LEU A O 1
ATOM 1764 N N . ALA A 1 220 ? 13.425 -1.694 -20.327 1.00 95.25 220 ALA A N 1
ATOM 1765 C CA . ALA A 1 220 ? 14.838 -2.043 -20.228 1.00 95.25 220 ALA A CA 1
ATOM 1766 C C . ALA A 1 220 ? 15.089 -3.452 -19.678 1.00 95.25 220 ALA A C 1
ATOM 1768 O O . ALA A 1 220 ? 16.143 -4.028 -19.943 1.00 95.25 220 ALA A O 1
ATOM 1769 N N . HIS A 1 221 ? 14.145 -4.004 -18.912 1.00 95.50 221 HIS A N 1
ATOM 1770 C CA . HIS A 1 221 ? 14.196 -5.400 -18.491 1.00 95.50 221 HIS A CA 1
ATOM 1771 C C . HIS A 1 221 ? 13.820 -6.344 -19.635 1.00 95.50 221 HIS A C 1
ATOM 1773 O O . HIS A 1 221 ? 14.465 -7.372 -19.812 1.00 95.50 221 HIS A O 1
ATOM 1779 N N . LEU A 1 222 ? 12.788 -5.993 -20.406 1.00 93.94 222 LEU A N 1
ATOM 1780 C CA . LEU A 1 222 ? 12.323 -6.796 -21.540 1.00 93.94 222 LEU A CA 1
ATOM 1781 C C . LEU A 1 222 ? 13.314 -6.794 -22.706 1.00 93.94 222 LEU A C 1
ATOM 1783 O O . LEU A 1 222 ? 13.462 -7.806 -23.382 1.00 93.94 222 LEU A O 1
ATOM 1787 N N . HIS A 1 223 ? 14.004 -5.672 -22.901 1.00 94.12 223 HIS A N 1
ATOM 1788 C CA . HIS A 1 223 ? 14.954 -5.450 -23.985 1.00 94.12 223 HIS A CA 1
ATOM 1789 C C . HIS A 1 223 ? 16.317 -5.057 -23.413 1.00 94.12 223 HIS A C 1
ATOM 1791 O O . HIS A 1 223 ? 16.690 -3.882 -23.462 1.00 94.12 223 HIS A O 1
ATOM 1797 N N . PRO A 1 224 ? 17.066 -5.997 -22.813 1.00 91.88 224 PRO A N 1
ATOM 1798 C CA . PRO A 1 224 ? 18.373 -5.696 -22.253 1.00 91.88 224 PRO A CA 1
ATOM 1799 C C . PRO A 1 224 ? 19.345 -5.270 -23.361 1.00 91.88 224 PRO A C 1
ATOM 1801 O O . PRO A 1 224 ? 19.465 -5.918 -24.396 1.00 91.88 224 PRO A O 1
ATOM 1804 N N . VAL A 1 225 ? 20.061 -4.171 -23.124 1.00 91.69 225 VAL A N 1
ATOM 1805 C CA . VAL A 1 225 ? 21.087 -3.634 -24.031 1.00 91.69 225 VAL A CA 1
ATOM 1806 C C . VAL A 1 225 ? 22.364 -3.403 -23.230 1.00 91.69 225 VAL A C 1
ATOM 1808 O O . VAL A 1 225 ? 22.300 -3.001 -22.065 1.00 91.69 225 VAL A O 1
ATOM 1811 N N . GLU A 1 226 ? 23.525 -3.649 -23.834 1.00 85.38 226 GLU A N 1
ATOM 1812 C CA . GLU A 1 226 ? 24.821 -3.425 -23.184 1.00 85.38 226 GLU A CA 1
ATOM 1813 C C . GLU A 1 226 ? 25.289 -1.969 -23.313 1.00 85.38 226 GLU A C 1
ATOM 1815 O O . GLU A 1 226 ? 25.589 -1.308 -22.314 1.00 85.38 226 GLU A O 1
ATOM 1820 N N . ALA A 1 227 ? 25.294 -1.434 -24.536 1.00 87.94 227 ALA A N 1
ATOM 1821 C CA . ALA A 1 227 ? 25.705 -0.064 -24.818 1.00 87.94 227 ALA A CA 1
ATOM 1822 C C . ALA A 1 227 ? 24.566 0.935 -24.566 1.00 87.94 227 ALA A C 1
ATOM 1824 O O . ALA A 1 227 ? 23.434 0.734 -24.994 1.00 87.94 227 ALA A O 1
ATOM 1825 N N . ASN A 1 228 ? 24.867 2.058 -23.904 1.00 88.62 228 ASN A N 1
ATOM 1826 C CA . ASN A 1 228 ? 23.911 3.154 -23.674 1.00 88.62 228 ASN A CA 1
ATOM 1827 C C . ASN A 1 228 ? 22.584 2.732 -23.006 1.00 88.62 228 ASN A C 1
ATOM 1829 O O . ASN A 1 228 ? 21.561 3.402 -23.157 1.00 88.62 228 ASN A O 1
ATOM 1833 N N . ALA A 1 229 ? 22.604 1.658 -22.212 1.00 91.25 229 ALA A N 1
ATOM 1834 C CA . ALA A 1 229 ? 21.437 1.128 -21.501 1.00 91.25 229 ALA A CA 1
ATOM 1835 C C . ALA A 1 229 ? 20.779 2.141 -20.544 1.00 91.25 229 ALA A C 1
ATOM 1837 O O . ALA A 1 229 ? 19.658 1.969 -20.089 1.00 91.25 229 ALA A O 1
ATOM 1838 N N . ASN A 1 230 ? 21.488 3.204 -20.173 1.00 91.44 230 ASN A N 1
ATOM 1839 C CA . ASN A 1 230 ? 20.991 4.242 -19.278 1.00 91.44 230 ASN A CA 1
ATOM 1840 C C . ASN A 1 230 ? 20.247 5.380 -19.999 1.00 91.44 230 ASN A C 1
ATOM 1842 O O . ASN A 1 230 ? 19.869 6.345 -19.335 1.00 91.44 230 ASN A O 1
ATOM 1846 N N . ARG A 1 231 ? 20.075 5.322 -21.326 1.00 92.06 231 ARG A N 1
ATOM 1847 C CA . ARG A 1 231 ? 19.418 6.373 -22.120 1.00 92.06 231 ARG A CA 1
ATOM 1848 C C . ARG A 1 231 ? 18.001 5.958 -22.509 1.00 92.06 231 ARG A C 1
ATOM 1850 O O . ARG A 1 231 ? 17.794 4.844 -22.974 1.00 92.06 231 ARG A O 1
ATOM 1857 N N . VAL A 1 232 ? 17.045 6.882 -22.392 1.00 91.25 232 VAL A N 1
ATOM 1858 C CA . VAL A 1 232 ? 15.656 6.664 -22.843 1.00 91.25 232 VAL A CA 1
ATOM 1859 C C . VAL A 1 232 ? 15.584 6.391 -24.347 1.00 91.25 232 VAL A C 1
ATOM 1861 O O . VAL A 1 232 ? 14.819 5.529 -24.771 1.00 91.25 232 VAL A O 1
ATOM 1864 N N . SER A 1 233 ? 16.419 7.062 -25.150 1.00 91.94 233 SER A N 1
ATOM 1865 C CA . SER A 1 233 ? 16.417 6.921 -26.612 1.00 91.94 233 SER A CA 1
ATOM 1866 C C . SER A 1 233 ? 16.608 5.481 -27.091 1.00 91.94 233 SER A C 1
ATOM 1868 O O . SER A 1 233 ? 16.032 5.092 -28.103 1.00 91.94 233 SER A O 1
ATOM 1870 N N . THR A 1 234 ? 17.341 4.669 -26.326 1.00 93.06 234 THR A N 1
ATOM 1871 C CA . THR A 1 234 ? 17.555 3.240 -26.582 1.00 93.06 234 THR A CA 1
ATOM 1872 C C . THR A 1 234 ? 16.243 2.443 -26.603 1.00 93.06 234 THR A C 1
ATOM 1874 O O . THR A 1 234 ? 16.122 1.472 -27.351 1.00 93.06 234 THR A O 1
ATOM 1877 N N . TYR A 1 235 ? 15.248 2.864 -25.817 1.00 94.31 235 TYR A N 1
ATOM 1878 C CA . TYR A 1 235 ? 14.004 2.127 -25.573 1.00 94.31 235 TYR A CA 1
ATOM 1879 C C . TYR A 1 235 ? 12.770 2.733 -26.254 1.00 94.31 235 TYR A C 1
ATOM 1881 O O . TYR A 1 235 ? 11.711 2.111 -26.236 1.00 94.31 235 TYR A O 1
ATOM 1889 N N . LEU A 1 236 ? 12.890 3.911 -26.883 1.00 91.12 236 LEU A N 1
ATOM 1890 C CA . LEU A 1 236 ? 11.770 4.614 -27.533 1.00 91.12 236 LEU A CA 1
ATOM 1891 C C . LEU A 1 236 ? 11.024 3.740 -28.551 1.00 91.12 236 LEU A C 1
ATOM 1893 O O . LEU A 1 236 ? 9.798 3.755 -28.595 1.00 91.12 236 LEU A O 1
ATOM 1897 N N . LYS A 1 237 ? 11.755 2.928 -29.322 1.00 92.88 237 LYS A N 1
ATOM 1898 C CA . LYS A 1 237 ? 11.178 2.014 -30.323 1.00 92.88 237 LYS A CA 1
ATOM 1899 C C . LYS A 1 237 ? 10.208 0.980 -29.739 1.00 92.88 237 LYS A C 1
ATOM 1901 O O . LYS A 1 237 ? 9.314 0.530 -30.442 1.00 92.88 237 LYS A O 1
ATOM 1906 N N . PHE A 1 238 ? 10.353 0.643 -28.458 1.00 92.62 238 PHE A N 1
ATOM 1907 C CA . PHE A 1 238 ? 9.543 -0.365 -27.772 1.00 92.62 238 PHE A CA 1
ATOM 1908 C C . PHE A 1 238 ? 8.405 0.246 -26.943 1.00 92.62 238 PHE A C 1
ATOM 1910 O O . PHE A 1 238 ? 7.651 -0.470 -26.290 1.00 92.62 238 PHE A O 1
ATOM 1917 N N . GLN A 1 239 ? 8.256 1.575 -26.947 1.00 87.06 239 GLN A N 1
ATOM 1918 C CA . GLN A 1 239 ? 7.319 2.286 -26.073 1.00 87.06 239 GLN A CA 1
ATOM 1919 C C . GLN A 1 239 ? 5.862 1.811 -26.218 1.00 87.06 239 GLN A C 1
ATOM 1921 O O . GLN A 1 239 ? 5.105 1.853 -25.248 1.00 87.06 239 GLN A O 1
ATOM 1926 N N . ASN A 1 240 ? 5.480 1.346 -27.410 1.00 88.19 240 ASN A N 1
ATOM 1927 C CA . ASN A 1 240 ? 4.117 0.922 -27.730 1.00 88.19 240 ASN A CA 1
ATOM 1928 C C . ASN A 1 240 ? 3.848 -0.570 -27.471 1.00 88.19 240 ASN A C 1
ATOM 1930 O O . ASN A 1 240 ? 2.712 -1.006 -27.632 1.00 88.19 240 ASN A O 1
ATOM 1934 N N . GLU A 1 241 ? 4.849 -1.355 -27.062 1.00 91.44 241 GLU A N 1
ATOM 1935 C CA . GLU A 1 241 ? 4.666 -2.787 -26.778 1.00 91.44 241 GLU A CA 1
ATOM 1936 C C . GLU A 1 241 ? 3.878 -3.047 -25.490 1.00 91.44 241 GLU A C 1
ATOM 1938 O O . GLU A 1 241 ? 3.283 -4.109 -25.319 1.00 91.44 241 GLU A O 1
ATOM 1943 N N . LEU A 1 242 ? 3.875 -2.078 -24.570 1.00 91.25 242 LEU A N 1
ATOM 1944 C CA . LEU A 1 242 ? 3.225 -2.196 -23.271 1.00 91.25 242 LEU A CA 1
ATOM 1945 C C . LEU A 1 242 ? 1.906 -1.424 -23.244 1.00 91.25 242 LEU A C 1
ATOM 1947 O O . LEU A 1 242 ? 1.827 -0.235 -23.563 1.00 91.25 242 LEU A O 1
ATOM 1951 N N . CYS A 1 243 ? 0.859 -2.085 -22.762 1.00 88.81 243 CYS A N 1
ATOM 1952 C CA . CYS A 1 243 ? -0.433 -1.473 -22.516 1.00 88.81 243 CYS A CA 1
ATOM 1953 C C . CYS A 1 243 ? -0.347 -0.538 -21.301 1.00 88.81 243 CYS A C 1
ATOM 1955 O O . CYS A 1 243 ? -0.337 -0.973 -20.146 1.00 88.81 243 CYS A O 1
ATOM 1957 N N . THR A 1 244 ? -0.325 0.767 -21.574 1.00 85.94 244 THR A N 1
ATOM 1958 C CA . THR A 1 244 ? -0.312 1.848 -20.571 1.00 85.94 244 THR A CA 1
ATOM 1959 C C . THR A 1 244 ? -1.694 2.480 -20.348 1.00 85.94 244 THR A C 1
ATOM 1961 O O . THR A 1 244 ? -1.816 3.500 -19.671 1.00 85.94 244 THR A O 1
ATOM 1964 N N . LYS A 1 245 ? -2.770 1.870 -20.872 1.00 80.81 245 LYS A N 1
ATOM 1965 C CA . LYS A 1 245 ? -4.151 2.362 -20.702 1.00 80.81 245 LYS A CA 1
ATOM 1966 C C . LYS A 1 245 ? -4.514 2.449 -19.214 1.00 80.81 245 LYS A C 1
ATOM 1968 O O . LYS A 1 245 ? -4.405 1.451 -18.498 1.00 80.81 245 LYS A O 1
ATOM 1973 N N . ASN A 1 246 ? -5.015 3.602 -18.772 1.00 79.12 246 ASN A N 1
ATOM 1974 C CA . ASN A 1 246 ? -5.367 3.927 -17.376 1.00 79.12 246 ASN A CA 1
ATOM 1975 C C . ASN A 1 246 ? -4.181 3.958 -16.393 1.00 79.12 246 ASN A C 1
ATOM 1977 O O . ASN A 1 246 ? -4.400 3.961 -15.182 1.00 79.12 246 ASN A O 1
ATOM 1981 N N . LEU A 1 247 ? -2.940 3.983 -16.888 1.00 84.38 247 LEU A N 1
ATOM 1982 C CA . LEU A 1 247 ? -1.770 4.223 -16.054 1.00 84.38 247 LEU A CA 1
ATOM 1983 C C . LEU A 1 247 ? -1.563 5.732 -15.914 1.00 84.38 247 LEU A C 1
ATOM 1985 O O . LEU A 1 247 ? -1.490 6.451 -16.911 1.00 84.38 247 LEU A O 1
ATOM 1989 N N . THR A 1 248 ? -1.459 6.219 -14.682 1.00 84.06 248 THR A N 1
ATOM 1990 C CA . THR A 1 248 ? -1.045 7.604 -14.437 1.00 84.06 248 THR A CA 1
ATOM 1991 C C . THR A 1 248 ? 0.472 7.677 -14.336 1.00 84.06 248 THR A C 1
ATOM 1993 O O . THR A 1 248 ? 1.122 6.752 -13.848 1.00 84.06 248 THR A O 1
ATOM 1996 N N . PHE A 1 249 ? 1.041 8.773 -14.827 1.00 84.06 249 PHE A N 1
ATOM 1997 C CA . PHE A 1 249 ? 2.456 9.084 -14.681 1.00 84.06 249 PHE A CA 1
ATOM 1998 C C . PHE A 1 249 ? 2.575 10.361 -13.858 1.00 84.06 249 PHE A C 1
ATOM 2000 O O . PHE A 1 249 ? 1.901 11.339 -14.190 1.00 84.06 249 PHE A O 1
ATOM 2007 N N . PRO A 1 250 ? 3.409 10.394 -12.813 1.00 84.00 250 PRO A N 1
ATOM 2008 C CA . PRO A 1 250 ? 4.256 9.315 -12.288 1.00 84.00 250 PRO A CA 1
ATOM 2009 C C . PRO A 1 250 ? 3.488 8.112 -11.694 1.00 84.00 250 PRO A C 1
ATOM 2011 O O . PRO A 1 250 ? 2.531 8.305 -10.953 1.00 84.00 250 PRO A O 1
ATOM 2014 N N . THR A 1 251 ? 3.904 6.870 -11.998 1.00 83.88 251 THR A N 1
ATOM 2015 C CA . THR A 1 251 ? 3.124 5.652 -11.670 1.00 83.88 251 THR A CA 1
ATOM 2016 C C . THR A 1 251 ? 3.129 5.316 -10.174 1.00 83.88 251 THR A C 1
ATOM 2018 O O . THR A 1 251 ? 4.192 4.985 -9.630 1.00 83.88 251 THR A O 1
ATOM 2021 N N . PRO A 1 252 ? 1.964 5.359 -9.496 1.00 83.38 252 PRO A N 1
ATOM 2022 C CA . PRO A 1 252 ? 1.846 5.001 -8.091 1.00 83.38 252 PRO A CA 1
ATOM 2023 C C . PRO A 1 252 ? 1.807 3.479 -7.879 1.00 83.38 252 PRO A C 1
ATOM 2025 O O . PRO A 1 252 ? 1.292 2.739 -8.717 1.00 83.38 252 PRO A O 1
ATOM 2028 N N . LEU A 1 253 ? 2.293 3.002 -6.722 1.00 84.19 253 LEU A N 1
ATOM 2029 C CA . LEU A 1 253 ? 2.344 1.560 -6.408 1.00 84.19 253 LEU A CA 1
ATOM 2030 C C . LEU A 1 253 ? 0.991 0.841 -6.533 1.00 84.19 253 LEU A C 1
ATOM 2032 O O . LEU A 1 253 ? 0.948 -0.315 -6.945 1.00 84.19 253 LEU A O 1
ATOM 2036 N N . ASN A 1 254 ? -0.112 1.516 -6.198 1.00 81.19 254 ASN A N 1
ATOM 2037 C CA . ASN A 1 254 ? -1.458 0.940 -6.261 1.00 81.19 254 ASN A CA 1
ATOM 2038 C C . ASN A 1 254 ? -1.946 0.677 -7.697 1.00 81.19 254 ASN A C 1
ATOM 2040 O O . ASN A 1 254 ? -2.863 -0.113 -7.881 1.00 81.19 254 ASN A O 1
ATOM 2044 N N . GLN A 1 255 ? -1.349 1.308 -8.713 1.00 85.12 255 GLN A N 1
ATOM 2045 C CA . GLN A 1 255 ? -1.689 1.071 -10.120 1.00 85.12 255 GLN A CA 1
ATOM 2046 C C . GLN A 1 255 ? -0.840 -0.025 -10.768 1.00 85.12 255 GLN A C 1
ATOM 2048 O O . GLN A 1 255 ? -1.186 -0.491 -11.854 1.00 85.12 255 GLN A O 1
ATOM 2053 N N . ILE A 1 256 ? 0.240 -0.465 -10.111 1.00 89.75 256 ILE A N 1
ATOM 2054 C CA . ILE A 1 256 ? 1.116 -1.511 -10.650 1.00 89.75 256 ILE A CA 1
ATOM 2055 C C . ILE A 1 256 ? 0.338 -2.816 -10.823 1.00 89.75 256 ILE A C 1
ATOM 2057 O O . ILE A 1 256 ? 0.494 -3.460 -11.846 1.00 89.75 256 ILE A O 1
ATOM 2061 N N . GLU A 1 257 ? -0.570 -3.160 -9.910 1.00 88.19 257 GLU A N 1
ATOM 2062 C CA . GLU A 1 257 ? -1.367 -4.392 -10.027 1.00 88.19 257 GLU A CA 1
ATOM 2063 C C . GLU A 1 257 ? -2.206 -4.437 -11.314 1.00 88.19 257 GLU A C 1
ATOM 2065 O O . GLU A 1 257 ? -2.210 -5.436 -12.030 1.00 88.19 257 GLU A O 1
ATOM 2070 N N . CYS A 1 258 ? -2.820 -3.312 -11.690 1.00 88.44 258 CYS A N 1
ATOM 2071 C CA . CYS A 1 258 ? -3.538 -3.203 -12.960 1.00 88.44 258 CYS A CA 1
ATOM 2072 C C . CYS A 1 258 ? -2.597 -3.331 -14.173 1.00 88.44 258 CYS A C 1
ATOM 2074 O O . CYS A 1 258 ? -2.979 -3.884 -15.206 1.00 88.44 258 CYS A O 1
ATOM 2076 N N . PHE A 1 259 ? -1.365 -2.825 -14.065 1.00 92.44 259 PHE A N 1
ATOM 2077 C CA . PHE A 1 259 ? -0.353 -2.964 -15.112 1.00 92.44 259 PHE A CA 1
ATOM 2078 C C . PHE A 1 259 ? 0.113 -4.419 -15.274 1.00 92.44 259 PHE A C 1
ATOM 2080 O O . PHE A 1 259 ? 0.223 -4.890 -16.409 1.00 92.44 259 PHE A O 1
ATOM 2087 N N . GLU A 1 260 ? 0.353 -5.119 -14.161 1.00 92.56 260 GLU A N 1
ATOM 2088 C CA . GLU A 1 260 ? 0.774 -6.524 -14.124 1.00 92.56 260 GLU A CA 1
ATOM 2089 C C . GLU A 1 260 ? -0.234 -7.413 -14.862 1.00 92.56 260 GLU A C 1
ATOM 2091 O O . GLU A 1 260 ? 0.134 -8.192 -15.742 1.00 92.56 260 GLU A O 1
ATOM 2096 N N . GLU A 1 261 ? -1.527 -7.240 -14.576 1.00 91.81 261 GLU A N 1
ATOM 2097 C CA . GLU A 1 261 ? -2.599 -8.046 -15.170 1.00 91.81 261 GLU A CA 1
ATOM 2098 C C . GLU A 1 261 ? -2.773 -7.832 -16.675 1.00 91.81 261 GLU A C 1
ATOM 2100 O O . GLU A 1 261 ? -3.052 -8.792 -17.405 1.00 91.81 261 GLU A O 1
ATOM 2105 N N . LYS A 1 262 ? -2.610 -6.585 -17.132 1.00 92.12 262 LYS A N 1
ATOM 2106 C CA . LYS A 1 262 ? -2.756 -6.201 -18.542 1.00 92.12 262 LYS A CA 1
ATOM 2107 C C . LYS A 1 262 ? -1.598 -6.679 -19.402 1.00 92.12 262 LYS A C 1
ATOM 2109 O O . LYS A 1 262 ? -1.825 -7.097 -20.530 1.00 92.12 262 LYS A O 1
ATOM 2114 N N . ASN A 1 263 ? -0.377 -6.595 -18.881 1.00 93.25 263 ASN A N 1
ATOM 2115 C CA . ASN A 1 263 ? 0.833 -6.903 -19.643 1.00 93.25 263 ASN A CA 1
ATOM 2116 C C . ASN A 1 263 ? 1.366 -8.317 -19.381 1.00 93.25 263 ASN A C 1
ATOM 2118 O O . ASN A 1 263 ? 2.294 -8.731 -20.067 1.00 93.25 263 ASN A O 1
ATOM 2122 N N . LYS A 1 264 ? 0.783 -9.054 -18.421 1.00 94.44 264 LYS A N 1
ATOM 2123 C CA . LYS A 1 264 ? 1.237 -10.388 -17.987 1.00 94.44 264 LYS A CA 1
ATOM 2124 C C . LYS A 1 264 ? 2.703 -10.360 -17.540 1.00 94.44 264 LYS A C 1
ATOM 2126 O O . LYS A 1 264 ? 3.533 -11.136 -18.002 1.00 94.44 264 LYS A O 1
ATOM 2131 N N . ILE A 1 265 ? 3.017 -9.409 -16.660 1.00 94.44 265 ILE A N 1
ATOM 2132 C CA . ILE A 1 265 ? 4.356 -9.201 -16.093 1.00 94.44 265 ILE A CA 1
ATOM 2133 C C . ILE A 1 265 ? 4.214 -9.109 -14.579 1.00 94.44 265 ILE A C 1
ATOM 2135 O O . ILE A 1 265 ? 3.389 -8.344 -14.093 1.00 94.44 265 ILE A O 1
ATOM 2139 N N . SER A 1 266 ? 5.025 -9.859 -13.845 1.00 93.00 266 SER A N 1
ATOM 2140 C CA . SER A 1 266 ? 5.112 -9.825 -12.387 1.00 93.00 266 SER A CA 1
ATOM 2141 C C . SER A 1 266 ? 6.129 -8.771 -11.954 1.00 93.00 266 SER A C 1
ATOM 2143 O O . SER A 1 266 ? 7.260 -8.770 -12.437 1.00 93.00 266 SER A O 1
ATOM 2145 N N . ILE A 1 267 ? 5.747 -7.842 -11.073 1.00 94.06 267 ILE A N 1
ATOM 2146 C CA . ILE A 1 267 ? 6.584 -6.698 -10.687 1.00 94.06 267 ILE A CA 1
ATOM 2147 C C . ILE A 1 267 ? 6.769 -6.636 -9.174 1.00 94.06 267 ILE A C 1
ATOM 2149 O O . ILE A 1 267 ? 5.836 -6.366 -8.416 1.00 94.06 267 ILE A O 1
ATOM 2153 N N . ASN A 1 268 ? 8.023 -6.756 -8.746 1.00 92.25 268 ASN A N 1
ATOM 2154 C CA . ASN A 1 268 ? 8.432 -6.469 -7.377 1.00 92.25 268 ASN A CA 1
ATOM 2155 C C . ASN A 1 268 ? 9.033 -5.068 -7.300 1.00 92.25 268 ASN A C 1
ATOM 2157 O O . ASN A 1 268 ? 9.843 -4.676 -8.139 1.00 92.25 268 ASN A O 1
ATOM 2161 N N . VAL A 1 269 ? 8.675 -4.319 -6.265 1.00 91.50 269 VAL A N 1
ATOM 2162 C CA . VAL A 1 269 ? 9.234 -3.004 -5.966 1.00 91.50 269 VAL A CA 1
ATOM 2163 C C . VAL A 1 269 ? 9.883 -3.035 -4.593 1.00 91.50 269 VAL A C 1
ATOM 2165 O O . VAL A 1 269 ? 9.243 -3.361 -3.593 1.00 91.50 269 VAL A O 1
ATOM 2168 N N . PHE A 1 270 ? 11.144 -2.629 -4.544 1.00 88.81 270 PHE A N 1
ATOM 2169 C CA . PHE A 1 270 ? 11.934 -2.491 -3.329 1.00 88.81 270 PHE A CA 1
ATOM 2170 C C . PHE A 1 270 ? 12.219 -1.018 -3.034 1.00 88.81 270 PHE A C 1
ATOM 2172 O O . PHE A 1 270 ? 12.361 -0.210 -3.949 1.00 88.81 270 PHE A O 1
ATOM 2179 N N . GLY A 1 271 ? 12.309 -0.663 -1.757 1.00 88.62 271 GLY A N 1
ATOM 2180 C CA . GLY A 1 271 ? 12.757 0.639 -1.274 1.00 88.62 271 GLY A CA 1
ATOM 2181 C C . GLY A 1 271 ? 14.194 0.585 -0.763 1.00 88.62 271 GLY A C 1
ATOM 2182 O O . GLY A 1 271 ? 14.728 -0.490 -0.474 1.00 88.62 271 GLY A O 1
ATOM 2183 N N . PHE A 1 272 ? 14.822 1.754 -0.640 1.00 83.00 272 PHE A N 1
ATOM 2184 C CA . PHE A 1 272 ? 16.153 1.894 -0.054 1.00 83.00 272 PHE A CA 1
ATOM 2185 C C . PHE A 1 272 ? 16.234 3.107 0.870 1.00 83.00 272 PHE A C 1
ATOM 2187 O O . PHE A 1 272 ? 15.973 4.232 0.452 1.00 83.00 272 PHE A O 1
ATOM 2194 N N . GLU A 1 273 ? 16.671 2.866 2.105 1.00 76.62 273 GLU A N 1
ATOM 2195 C CA . GLU A 1 273 ? 17.041 3.914 3.065 1.00 76.62 273 GLU A CA 1
ATOM 2196 C C . GLU A 1 273 ? 18.478 3.690 3.561 1.00 76.62 273 GLU A C 1
ATOM 2198 O O . GLU A 1 273 ? 19.409 4.368 3.136 1.00 76.62 273 GLU A O 1
ATOM 2203 N N . LYS A 1 274 ? 18.674 2.692 4.432 1.00 77.12 274 LYS A N 1
ATOM 2204 C CA . LYS A 1 274 ? 19.997 2.179 4.856 1.00 77.12 274 LYS A CA 1
ATOM 2205 C C . LYS A 1 274 ? 20.258 0.768 4.328 1.00 77.12 274 LYS A C 1
ATOM 2207 O O . LYS A 1 274 ? 21.391 0.403 3.992 1.00 77.12 274 LYS A O 1
ATOM 2212 N N . GLU A 1 275 ? 19.171 0.012 4.237 1.00 79.38 275 GLU A N 1
ATOM 2213 C CA . GLU A 1 275 ? 19.059 -1.342 3.719 1.00 79.38 275 GLU A CA 1
ATOM 2214 C C . GLU A 1 275 ? 17.954 -1.377 2.665 1.00 79.38 275 GLU A C 1
ATOM 2216 O O . GLU A 1 275 ? 17.159 -0.440 2.545 1.00 79.38 275 GLU A O 1
ATOM 2221 N N . ILE A 1 276 ? 17.915 -2.469 1.911 1.00 83.19 276 ILE A N 1
ATOM 2222 C CA . ILE A 1 276 ? 16.860 -2.732 0.938 1.00 83.19 276 ILE A CA 1
ATOM 2223 C C . ILE A 1 276 ? 15.703 -3.423 1.652 1.00 83.19 276 ILE A C 1
ATOM 2225 O O . ILE A 1 276 ? 15.920 -4.316 2.470 1.00 83.19 276 ILE A O 1
ATOM 2229 N N . PHE A 1 277 ? 14.480 -3.005 1.346 1.00 79.50 277 PHE A N 1
ATOM 2230 C CA . PHE A 1 277 ? 13.264 -3.581 1.915 1.00 79.50 277 PHE A CA 1
ATOM 2231 C C . PHE A 1 277 ? 12.159 -3.680 0.857 1.00 79.50 277 PHE A C 1
ATOM 2233 O O . PHE A 1 277 ? 12.139 -2.874 -0.075 1.00 79.50 277 PHE A O 1
ATOM 2240 N N . PRO A 1 278 ? 11.246 -4.657 0.957 1.00 81.75 278 PRO A N 1
ATOM 2241 C CA . PRO A 1 278 ? 10.126 -4.770 0.029 1.00 81.75 278 PRO A CA 1
ATOM 2242 C C . PRO A 1 278 ? 9.123 -3.625 0.239 1.00 81.75 278 PRO A C 1
ATOM 2244 O O . PRO A 1 278 ? 8.767 -3.303 1.370 1.00 81.75 278 PRO A O 1
ATOM 2247 N N . LEU A 1 279 ? 8.672 -3.006 -0.856 1.00 80.00 279 LEU A N 1
ATOM 2248 C CA . LEU A 1 279 ? 7.578 -2.021 -0.879 1.00 80.00 279 LEU A CA 1
ATOM 2249 C C . LEU A 1 279 ? 6.297 -2.601 -1.485 1.00 80.00 279 LEU A C 1
ATOM 2251 O O . LEU A 1 279 ? 5.200 -2.263 -1.053 1.00 80.00 279 LEU A O 1
ATOM 2255 N N . LYS A 1 280 ? 6.445 -3.442 -2.509 1.00 86.25 280 LYS A N 1
ATOM 2256 C CA . LYS A 1 280 ? 5.377 -4.236 -3.114 1.00 86.25 280 LYS A CA 1
ATOM 2257 C C . LYS A 1 280 ? 6.010 -5.513 -3.635 1.00 86.25 280 LYS A C 1
ATOM 2259 O O . LYS A 1 280 ? 6.919 -5.440 -4.455 1.00 86.25 280 LYS A O 1
ATOM 2264 N N . ILE A 1 281 ? 5.518 -6.656 -3.191 1.00 85.69 281 ILE A N 1
ATOM 2265 C CA . ILE A 1 281 ? 5.855 -7.943 -3.790 1.00 85.69 281 ILE A CA 1
ATOM 2266 C C . ILE A 1 281 ? 4.630 -8.418 -4.555 1.00 85.69 281 ILE A C 1
ATOM 2268 O O . ILE A 1 281 ? 3.501 -8.301 -4.074 1.00 85.69 281 ILE A O 1
ATOM 2272 N N . THR A 1 282 ? 4.843 -8.867 -5.783 1.00 86.00 282 THR A N 1
ATOM 2273 C CA . THR A 1 282 ? 3.748 -9.339 -6.621 1.00 86.00 282 THR A CA 1
ATOM 2274 C C . THR A 1 282 ? 3.166 -10.639 -6.077 1.00 86.00 282 THR A C 1
ATOM 2276 O O . THR A 1 282 ? 3.888 -11.524 -5.621 1.00 86.00 282 THR A O 1
ATOM 2279 N N . THR A 1 283 ? 1.842 -10.754 -6.123 1.00 81.50 283 THR A N 1
ATOM 2280 C CA . THR A 1 283 ? 1.125 -12.015 -5.883 1.00 81.50 283 THR A CA 1
ATOM 2281 C C . THR A 1 283 ? 0.883 -12.783 -7.180 1.00 81.50 283 THR A C 1
ATOM 2283 O O . THR A 1 283 ? 0.380 -13.905 -7.146 1.00 81.50 283 THR A O 1
ATOM 2286 N N . LYS A 1 284 ? 1.200 -12.178 -8.332 1.00 83.44 284 LYS A N 1
ATOM 2287 C CA . LYS A 1 284 ? 1.005 -12.771 -9.653 1.00 83.44 284 LYS A CA 1
ATOM 2288 C C . LYS A 1 284 ? 2.257 -13.551 -10.047 1.00 83.44 284 LYS A C 1
ATOM 2290 O O . LYS A 1 284 ? 3.373 -13.106 -9.791 1.00 83.44 284 LYS A O 1
ATOM 2295 N N . ASP A 1 285 ? 2.074 -14.676 -10.723 1.00 83.56 285 ASP A N 1
ATOM 2296 C CA . ASP A 1 285 ? 3.166 -15.541 -11.177 1.00 83.56 285 ASP A CA 1
ATOM 2297 C C . ASP A 1 285 ? 3.142 -15.649 -12.704 1.00 83.56 285 ASP A C 1
ATOM 2299 O O . ASP A 1 285 ? 2.706 -16.644 -13.274 1.00 83.56 285 ASP A O 1
ATOM 2303 N N . PHE A 1 286 ? 3.501 -14.553 -13.369 1.00 89.19 286 PHE A N 1
ATOM 2304 C CA . PHE A 1 286 ? 3.698 -14.533 -14.814 1.00 89.19 286 PHE A CA 1
ATOM 2305 C C . PHE A 1 286 ? 5.143 -14.903 -15.150 1.00 89.19 286 PHE A C 1
ATOM 2307 O O . PHE A 1 286 ? 6.042 -14.664 -14.350 1.00 89.19 286 PHE A O 1
ATOM 2314 N N . ASP A 1 287 ? 5.395 -15.395 -16.364 1.00 87.44 287 ASP A N 1
ATOM 2315 C CA . ASP A 1 287 ? 6.733 -15.840 -16.790 1.00 87.44 287 ASP A CA 1
ATOM 2316 C C . ASP A 1 287 ? 7.811 -14.752 -16.654 1.00 87.44 287 ASP A C 1
ATOM 2318 O O . ASP A 1 287 ? 8.983 -15.029 -16.397 1.00 87.44 287 ASP A O 1
ATOM 2322 N N . LYS A 1 288 ? 7.416 -13.487 -16.827 1.00 91.69 288 LYS A N 1
ATOM 2323 C CA . LYS A 1 288 ? 8.318 -12.335 -16.779 1.00 91.69 288 LYS A CA 1
ATOM 2324 C C . LYS A 1 288 ? 8.262 -11.671 -15.409 1.00 91.69 288 LYS A C 1
ATOM 2326 O O . LYS A 1 288 ? 7.245 -11.077 -15.056 1.00 91.69 288 LYS A O 1
ATOM 2331 N N . HIS A 1 289 ? 9.382 -11.697 -14.688 1.00 91.56 289 HIS A N 1
ATOM 2332 C CA . HIS A 1 289 ? 9.535 -11.091 -13.361 1.00 91.56 289 HIS A CA 1
ATOM 2333 C C . HIS A 1 289 ? 10.488 -9.895 -13.393 1.00 91.56 289 HIS A C 1
ATOM 2335 O O . HIS A 1 289 ? 11.688 -10.043 -13.619 1.00 91.56 289 HIS A O 1
ATOM 2341 N N . VAL A 1 290 ? 9.966 -8.706 -13.103 1.00 95.00 290 VAL A N 1
ATOM 2342 C CA . VAL A 1 290 ? 10.725 -7.454 -13.072 1.00 95.00 290 VAL A CA 1
ATOM 2343 C C . VAL A 1 290 ? 10.924 -7.006 -11.630 1.00 95.00 290 VAL A C 1
ATOM 2345 O O . VAL A 1 290 ? 9.970 -6.784 -10.888 1.00 95.00 290 VAL A O 1
ATOM 2348 N N . ASN A 1 291 ? 12.182 -6.799 -11.248 1.00 95.06 291 ASN A N 1
ATOM 2349 C CA . ASN A 1 291 ? 12.544 -6.239 -9.952 1.00 95.06 291 ASN A CA 1
ATOM 2350 C C . ASN A 1 291 ? 12.906 -4.755 -10.110 1.00 95.06 291 ASN A C 1
ATOM 2352 O O . ASN A 1 291 ? 13.848 -4.401 -10.821 1.00 95.06 291 ASN A O 1
ATOM 2356 N N . LEU A 1 292 ? 12.176 -3.880 -9.427 1.00 95.31 292 LEU A N 1
ATOM 2357 C CA . LEU A 1 292 ? 12.364 -2.433 -9.453 1.00 95.31 292 LEU A CA 1
ATOM 2358 C C . LEU A 1 292 ? 12.842 -1.922 -8.098 1.00 95.31 292 LEU A C 1
ATOM 2360 O O . LEU A 1 292 ? 12.446 -2.419 -7.047 1.00 95.31 292 LEU A O 1
ATOM 2364 N N . LEU A 1 293 ? 13.661 -0.877 -8.125 1.00 93.94 293 LEU A N 1
ATOM 2365 C CA . LEU A 1 293 ? 14.044 -0.108 -6.952 1.00 93.94 293 LEU A CA 1
ATOM 2366 C C . LEU A 1 293 ? 13.394 1.272 -7.028 1.00 93.94 293 LEU A C 1
ATOM 2368 O O . LEU A 1 293 ? 13.654 2.023 -7.964 1.00 93.94 293 LEU A O 1
ATOM 2372 N N . LEU A 1 294 ? 12.598 1.629 -6.028 1.00 91.12 294 LEU A N 1
ATOM 2373 C CA . LEU A 1 294 ? 12.078 2.975 -5.857 1.00 91.12 294 LEU A CA 1
ATOM 2374 C C . LEU A 1 294 ? 13.007 3.758 -4.926 1.00 91.12 294 LEU A C 1
ATOM 2376 O O . LEU A 1 294 ? 13.076 3.490 -3.726 1.00 91.12 294 LEU A O 1
ATOM 2380 N N . ILE A 1 295 ? 13.710 4.740 -5.485 1.00 88.3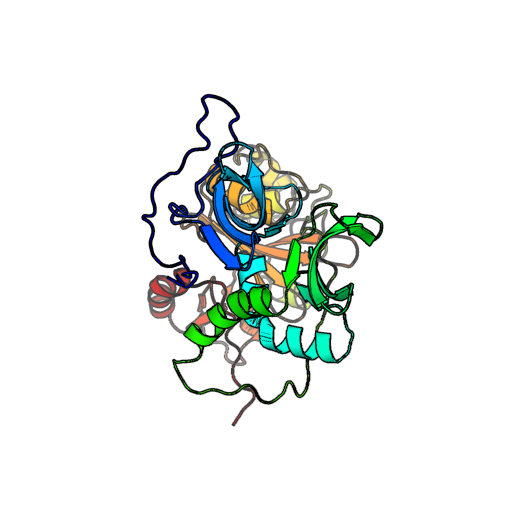1 295 ILE A N 1
ATOM 2381 C CA . ILE A 1 295 ? 14.492 5.708 -4.711 1.00 88.31 295 ILE A CA 1
ATOM 2382 C C . ILE A 1 295 ? 13.699 7.001 -4.542 1.00 88.31 295 ILE A C 1
ATOM 2384 O O . ILE A 1 295 ? 12.910 7.389 -5.405 1.00 88.31 295 ILE A O 1
ATOM 2388 N N . SER A 1 296 ? 13.912 7.681 -3.422 1.00 82.62 296 SER A N 1
ATOM 2389 C CA . SER A 1 296 ? 13.249 8.942 -3.104 1.00 82.62 296 SER A CA 1
ATOM 2390 C C . SER A 1 296 ? 14.222 9.924 -2.473 1.00 82.62 296 SER A C 1
ATOM 2392 O O . SER A 1 296 ? 14.981 9.537 -1.588 1.00 82.62 296 SER A O 1
ATOM 2394 N N . ASN A 1 297 ? 14.156 11.192 -2.873 1.00 74.19 297 ASN A N 1
ATOM 2395 C CA . ASN A 1 297 ? 14.652 12.312 -2.076 1.00 74.19 297 ASN A CA 1
ATOM 2396 C C . ASN A 1 297 ? 13.451 13.120 -1.530 1.00 74.19 297 ASN A C 1
ATOM 2398 O O . ASN A 1 297 ? 12.306 12.672 -1.619 1.00 74.19 297 ASN A O 1
ATOM 2402 N N . GLN A 1 298 ? 13.700 14.288 -0.931 1.00 61.84 298 GLN A N 1
ATOM 2403 C CA . GLN A 1 298 ? 12.648 15.118 -0.325 1.00 61.84 298 GLN A CA 1
ATOM 2404 C C . GLN A 1 298 ? 11.597 15.629 -1.337 1.00 61.84 298 GLN A C 1
ATOM 2406 O O . GLN A 1 298 ? 10.470 15.926 -0.941 1.00 61.84 298 GLN A O 1
ATOM 2411 N N . GLU A 1 299 ? 11.923 15.673 -2.634 1.00 66.12 299 GLU A N 1
ATOM 2412 C CA . GLU A 1 299 ? 11.113 16.335 -3.672 1.00 66.12 299 GLU A CA 1
ATOM 2413 C C . GLU A 1 299 ? 10.639 15.397 -4.792 1.00 66.12 299 GLU A C 1
ATOM 2415 O O . GLU A 1 299 ? 9.549 15.556 -5.337 1.00 66.12 299 GLU A O 1
ATOM 2420 N N . LYS A 1 300 ? 11.459 14.410 -5.147 1.00 74.50 300 LYS A N 1
ATOM 2421 C CA . LYS A 1 300 ? 11.332 13.537 -6.310 1.00 74.50 300 LYS A CA 1
ATOM 2422 C C . LYS A 1 300 ? 11.538 12.084 -5.908 1.00 74.50 300 LYS A C 1
ATOM 2424 O O . LYS A 1 300 ? 12.243 11.728 -4.963 1.00 74.50 300 LYS A O 1
ATOM 2429 N N . ARG A 1 301 ? 10.908 11.213 -6.675 1.00 80.56 301 ARG A N 1
ATOM 2430 C CA . ARG A 1 301 ? 11.009 9.760 -6.556 1.00 80.56 301 ARG A CA 1
ATOM 2431 C C . ARG A 1 301 ? 11.367 9.211 -7.926 1.00 80.56 301 ARG A C 1
ATOM 2433 O O . ARG A 1 301 ? 11.057 9.861 -8.910 1.00 80.56 301 ARG A O 1
ATOM 2440 N N . HIS A 1 302 ? 12.015 8.064 -8.018 1.00 89.75 302 HIS A N 1
ATOM 2441 C CA . HIS A 1 302 ? 12.454 7.536 -9.306 1.00 89.75 302 HIS A CA 1
ATOM 2442 C C . HIS A 1 302 ? 12.551 6.011 -9.249 1.00 89.75 302 HIS A C 1
ATOM 2444 O O . HIS A 1 302 ? 13.123 5.464 -8.303 1.00 89.75 302 HIS A O 1
ATOM 2450 N N . TYR A 1 303 ? 11.981 5.327 -10.242 1.00 93.12 303 TYR A N 1
ATOM 2451 C CA . TYR A 1 303 ? 12.179 3.888 -10.405 1.00 93.12 303 TYR A CA 1
ATOM 2452 C C . TYR A 1 303 ? 13.497 3.632 -11.122 1.00 93.12 303 TYR A C 1
ATOM 2454 O O . TYR A 1 303 ? 13.778 4.238 -12.149 1.00 93.12 303 TYR A O 1
ATOM 2462 N N . CYS A 1 304 ? 14.273 2.696 -10.593 1.00 94.19 304 CYS A N 1
ATOM 2463 C CA . CYS A 1 304 ? 15.438 2.118 -11.242 1.00 94.19 304 CYS A CA 1
ATOM 2464 C C . CYS A 1 304 ? 15.200 0.621 -11.453 1.00 94.19 304 CYS A C 1
ATOM 2466 O O . CYS A 1 304 ? 14.531 -0.028 -10.648 1.00 94.19 304 CYS A O 1
ATOM 2468 N N . LEU A 1 305 ? 15.805 0.044 -12.484 1.00 96.31 305 LEU A N 1
ATOM 2469 C CA . LEU A 1 305 ? 15.725 -1.389 -12.739 1.00 96.31 305 LEU A CA 1
ATOM 2470 C C . LEU A 1 305 ? 16.798 -2.133 -11.935 1.00 96.31 305 LEU A C 1
ATOM 2472 O O . LEU A 1 305 ? 17.986 -1.830 -12.049 1.00 96.31 305 LEU A O 1
ATOM 2476 N N . ILE A 1 306 ? 16.410 -3.150 -11.168 1.00 95.06 306 ILE A N 1
ATOM 2477 C CA . ILE A 1 306 ? 17.350 -4.074 -10.530 1.00 95.06 306 ILE A CA 1
ATOM 2478 C C . ILE A 1 306 ? 17.689 -5.168 -11.544 1.00 95.06 306 ILE A C 1
ATOM 2480 O O . ILE A 1 306 ? 16.867 -6.030 -11.840 1.00 95.06 306 ILE A O 1
ATOM 2484 N N . LYS A 1 307 ? 18.917 -5.146 -12.070 1.00 92.88 307 LYS A N 1
ATOM 2485 C CA . LYS A 1 307 ? 19.403 -6.145 -13.037 1.00 92.88 307 LYS A CA 1
ATOM 2486 C C . LYS A 1 307 ? 19.841 -7.439 -12.364 1.00 92.88 307 LYS A C 1
ATOM 2488 O O . LYS A 1 307 ? 19.734 -8.507 -12.948 1.00 92.88 307 LYS A O 1
ATOM 2493 N N . ASN A 1 308 ? 20.369 -7.343 -11.146 1.00 89.38 308 ASN A N 1
ATOM 2494 C CA . ASN A 1 308 ? 20.839 -8.505 -10.402 1.00 89.38 308 ASN A CA 1
ATOM 2495 C C . ASN A 1 308 ? 20.589 -8.305 -8.902 1.00 89.38 308 ASN A C 1
ATOM 2497 O O . ASN A 1 308 ? 21.322 -7.569 -8.239 1.00 89.38 308 ASN A O 1
ATOM 2501 N N . LEU A 1 309 ? 19.547 -8.954 -8.375 1.00 88.00 309 LEU A N 1
ATOM 2502 C CA . LEU A 1 309 ? 19.175 -8.833 -6.963 1.00 88.00 309 LEU A CA 1
ATOM 2503 C C . LEU A 1 309 ? 20.245 -9.428 -6.036 1.00 88.00 309 LEU A C 1
ATOM 2505 O O . LEU A 1 309 ? 20.573 -8.825 -5.018 1.00 88.00 309 LEU A O 1
ATOM 2509 N N . ASN A 1 310 ? 20.846 -10.557 -6.416 1.00 87.00 310 ASN A N 1
ATOM 2510 C CA . ASN A 1 310 ? 21.880 -11.213 -5.617 1.00 87.00 310 ASN A CA 1
ATOM 2511 C C . ASN A 1 310 ? 23.070 -10.280 -5.391 1.00 87.00 310 ASN A C 1
ATOM 2513 O O . ASN A 1 310 ? 23.454 -10.017 -4.255 1.00 87.00 310 ASN A O 1
ATOM 2517 N N . ARG A 1 311 ? 23.581 -9.680 -6.473 1.00 86.81 311 ARG A N 1
ATOM 2518 C CA . ARG A 1 311 ? 24.669 -8.695 -6.423 1.00 86.81 311 ARG A CA 1
ATOM 2519 C C . ARG A 1 311 ? 24.303 -7.468 -5.596 1.00 86.81 311 ARG A C 1
ATOM 2521 O O . ARG A 1 311 ? 25.154 -6.884 -4.931 1.00 86.81 311 ARG A O 1
ATOM 2528 N N . LEU A 1 312 ? 23.036 -7.070 -5.649 1.00 86.94 312 LEU A N 1
ATOM 2529 C CA . LEU A 1 312 ? 22.532 -5.934 -4.900 1.00 86.94 312 LEU A CA 1
ATOM 2530 C C . LEU A 1 312 ? 22.535 -6.192 -3.376 1.00 86.94 312 LEU A C 1
ATOM 2532 O O . LEU A 1 312 ? 22.750 -5.253 -2.607 1.00 86.94 312 LEU A O 1
ATOM 2536 N N . LEU A 1 313 ? 22.358 -7.440 -2.933 1.00 82.50 313 LEU A N 1
ATOM 2537 C CA . LEU A 1 313 ? 22.229 -7.818 -1.518 1.00 82.50 313 LEU A CA 1
ATOM 2538 C C . LEU A 1 313 ? 23.505 -8.398 -0.878 1.00 82.50 313 LEU A C 1
ATOM 2540 O O . LEU A 1 313 ? 23.502 -8.662 0.323 1.00 82.50 313 LEU A O 1
ATOM 2544 N N . LEU A 1 314 ? 24.606 -8.520 -1.632 1.00 75.00 314 LEU A N 1
ATOM 2545 C CA . LEU A 1 314 ? 25.877 -9.105 -1.165 1.00 75.00 314 LEU A CA 1
ATOM 2546 C C . LEU A 1 314 ? 26.451 -8.482 0.125 1.00 75.00 314 LEU A C 1
ATOM 2548 O O . LEU A 1 314 ? 27.101 -9.186 0.890 1.00 75.00 314 LEU A O 1
ATOM 2552 N N . ASP A 1 315 ? 26.184 -7.201 0.408 1.00 63.56 315 ASP A N 1
ATOM 2553 C CA . ASP A 1 315 ? 26.699 -6.498 1.604 1.00 63.56 315 ASP A CA 1
ATOM 2554 C C . ASP A 1 315 ? 26.222 -7.089 2.945 1.00 63.56 315 ASP A C 1
ATOM 2556 O O . ASP A 1 315 ? 26.701 -6.670 3.996 1.00 63.56 315 ASP A O 1
ATOM 2560 N N . LEU A 1 316 ? 25.259 -8.015 2.940 1.00 55.44 316 LEU A N 1
ATOM 2561 C CA . LEU A 1 316 ? 24.758 -8.640 4.166 1.00 55.44 316 LEU A CA 1
ATOM 2562 C C . LEU A 1 316 ? 25.734 -9.668 4.765 1.00 55.44 316 LEU A C 1
ATOM 2564 O O . LEU A 1 316 ? 25.497 -10.130 5.878 1.00 55.44 316 LEU A O 1
ATOM 2568 N N . THR A 1 317 ? 26.811 -10.052 4.064 1.00 53.84 317 THR A N 1
ATOM 2569 C CA . THR A 1 317 ? 27.744 -11.084 4.550 1.00 53.84 317 THR A CA 1
ATOM 2570 C C . THR A 1 317 ? 29.202 -10.801 4.187 1.00 53.84 317 THR A C 1
ATOM 2572 O O . THR A 1 317 ? 29.493 -10.349 3.086 1.00 53.84 317 THR A O 1
ATOM 2575 N N . GLN A 1 318 ? 30.136 -11.159 5.075 1.00 53.19 318 GLN A N 1
ATOM 2576 C CA . GLN A 1 318 ? 31.589 -11.059 4.839 1.00 53.19 318 GLN A CA 1
ATOM 2577 C C . GLN A 1 318 ? 32.139 -12.144 3.886 1.00 53.19 318 GLN A C 1
ATOM 2579 O O . GLN A 1 318 ? 33.292 -12.077 3.461 1.00 53.19 318 GLN A O 1
ATOM 2584 N N . HIS A 1 319 ? 31.328 -13.145 3.526 1.00 56.78 319 HIS A N 1
ATOM 2585 C CA . HIS A 1 319 ? 31.744 -14.274 2.694 1.00 56.78 319 HIS A CA 1
ATOM 2586 C C . HIS A 1 319 ? 31.444 -14.033 1.209 1.00 56.78 319 HIS A C 1
ATOM 2588 O O . HIS A 1 319 ? 30.316 -13.729 0.834 1.00 56.78 319 HIS A O 1
ATOM 2594 N N . LYS A 1 320 ? 32.455 -14.230 0.353 1.00 57.28 320 LYS A N 1
ATOM 2595 C CA . LYS A 1 320 ? 32.395 -14.016 -1.108 1.00 57.28 320 LYS A CA 1
ATOM 2596 C C . LYS A 1 320 ? 31.754 -15.175 -1.895 1.00 57.28 320 LYS A C 1
ATOM 2598 O O . LYS A 1 320 ? 31.933 -15.247 -3.107 1.00 57.28 320 LYS A O 1
ATOM 2603 N N . SER A 1 321 ? 31.063 -16.104 -1.232 1.00 65.38 321 SER A N 1
ATOM 2604 C CA . SER A 1 321 ? 30.449 -17.247 -1.916 1.00 65.38 321 SER A CA 1
ATOM 2605 C C . SER A 1 321 ? 29.218 -16.821 -2.715 1.00 65.38 321 SER A C 1
ATOM 2607 O O . SER A 1 321 ? 28.496 -15.896 -2.325 1.00 65.38 321 SER A O 1
ATOM 2609 N N . GLU A 1 322 ? 28.956 -17.527 -3.817 1.00 69.56 322 GLU A N 1
ATOM 2610 C CA . GLU A 1 322 ? 27.738 -17.330 -4.599 1.00 69.56 322 GLU A CA 1
ATOM 2611 C C . GLU A 1 322 ? 26.518 -17.448 -3.676 1.00 69.56 322 GLU A C 1
ATOM 2613 O O . GLU A 1 322 ? 26.415 -18.354 -2.846 1.00 69.56 322 GLU A O 1
ATOM 2618 N N . SER A 1 323 ? 25.658 -16.437 -3.731 1.00 77.25 323 SER A N 1
ATOM 2619 C CA . SER A 1 323 ? 24.550 -16.262 -2.801 1.00 77.25 323 SER A CA 1
ATOM 2620 C C . SER A 1 323 ? 23.294 -15.970 -3.605 1.00 77.25 323 SER A C 1
ATOM 2622 O O . SER A 1 323 ? 23.276 -15.056 -4.429 1.00 77.25 323 SER A O 1
ATOM 2624 N N . PHE A 1 324 ? 22.247 -16.747 -3.358 1.00 83.31 324 PHE A N 1
ATOM 2625 C CA . PHE A 1 324 ? 20.961 -16.646 -4.032 1.00 83.31 324 PHE A CA 1
ATOM 2626 C C . PHE A 1 324 ? 19.944 -16.057 -3.066 1.00 83.31 324 PHE A C 1
ATOM 2628 O O . PHE A 1 324 ? 19.800 -16.546 -1.951 1.00 83.31 324 PHE A O 1
ATOM 2635 N N . TYR A 1 325 ? 19.244 -15.007 -3.470 1.00 84.19 325 TYR A N 1
ATOM 2636 C CA . TYR A 1 325 ? 18.276 -14.336 -2.614 1.00 84.19 325 TYR A CA 1
ATOM 2637 C C . TYR A 1 325 ? 16.859 -14.581 -3.108 1.00 84.19 325 TYR A C 1
ATOM 2639 O O . TYR A 1 325 ? 16.569 -14.478 -4.299 1.00 84.19 325 TYR A O 1
ATOM 2647 N N . CYS A 1 326 ? 15.964 -14.875 -2.171 1.00 81.50 326 CYS A N 1
ATOM 2648 C CA . CYS A 1 326 ? 14.542 -14.967 -2.461 1.00 81.50 326 CYS A CA 1
ATOM 2649 C C . CYS A 1 326 ? 13.948 -13.573 -2.683 1.00 81.50 326 CYS A C 1
ATOM 2651 O O . CYS A 1 326 ? 14.080 -12.700 -1.827 1.00 81.50 326 CYS A O 1
ATOM 2653 N N . ASN A 1 327 ? 13.243 -13.371 -3.801 1.00 78.25 327 ASN A N 1
ATOM 2654 C CA . ASN A 1 327 ? 12.576 -12.098 -4.106 1.00 78.25 327 ASN A CA 1
ATOM 2655 C C . ASN A 1 327 ? 11.482 -11.736 -3.076 1.00 78.25 327 ASN A C 1
ATOM 2657 O O . ASN A 1 327 ? 11.184 -10.557 -2.907 1.00 78.25 327 ASN A O 1
ATOM 2661 N N . TYR A 1 328 ? 10.904 -12.730 -2.388 1.00 77.44 328 TYR A N 1
ATOM 2662 C CA . TYR A 1 328 ? 9.755 -12.559 -1.489 1.00 77.44 328 TYR A CA 1
ATOM 2663 C C . TYR A 1 328 ? 10.159 -12.213 -0.048 1.00 77.44 328 TYR A C 1
ATOM 2665 O O . TYR A 1 328 ? 9.624 -11.275 0.538 1.00 77.44 328 TYR A O 1
ATOM 2673 N N . CYS A 1 329 ? 11.117 -12.948 0.525 1.00 75.31 329 CYS A N 1
ATOM 2674 C CA . CYS A 1 329 ? 11.541 -12.786 1.924 1.00 75.31 329 CYS A CA 1
ATOM 2675 C C . CYS A 1 329 ? 12.956 -12.212 2.084 1.00 75.31 329 CYS A C 1
ATOM 2677 O O . CYS A 1 329 ? 13.410 -11.993 3.206 1.00 75.31 329 CYS A O 1
ATOM 2679 N N . LEU A 1 330 ? 13.678 -12.000 0.974 1.00 77.88 330 LEU A N 1
ATOM 2680 C CA . LEU A 1 330 ? 15.078 -11.561 0.948 1.00 77.88 330 LEU A CA 1
ATOM 2681 C C . LEU A 1 330 ? 16.042 -12.482 1.720 1.00 77.88 330 LEU A C 1
ATOM 2683 O O . LEU A 1 330 ? 17.161 -12.080 2.038 1.00 77.88 330 LEU A O 1
ATOM 2687 N N . HIS A 1 331 ? 15.637 -13.725 2.004 1.00 79.94 331 HIS A N 1
ATOM 2688 C CA . HIS A 1 331 ? 16.495 -14.715 2.645 1.00 79.94 331 HIS A CA 1
ATOM 2689 C C . HIS A 1 331 ? 17.569 -15.215 1.677 1.00 79.94 331 HIS A C 1
ATOM 2691 O O . HIS A 1 331 ? 17.316 -15.379 0.479 1.00 79.94 331 HIS A O 1
ATOM 2697 N N . ARG A 1 332 ? 18.767 -15.452 2.218 1.00 81.19 332 ARG A N 1
ATOM 2698 C CA . ARG A 1 332 ? 19.942 -15.898 1.471 1.00 81.19 332 ARG A CA 1
ATOM 2699 C C . ARG A 1 332 ? 20.038 -17.417 1.482 1.00 81.19 332 ARG A C 1
ATOM 2701 O O . ARG A 1 332 ? 20.014 -18.039 2.536 1.00 81.19 332 ARG A O 1
ATOM 2708 N N . PHE A 1 333 ? 20.288 -17.986 0.318 1.00 82.88 333 PHE A N 1
ATOM 2709 C CA . PHE A 1 333 ? 20.534 -19.400 0.098 1.00 82.88 333 PHE A CA 1
ATOM 2710 C C . PHE A 1 333 ? 21.899 -19.585 -0.556 1.00 82.88 333 PHE A C 1
ATOM 2712 O O . PHE A 1 333 ? 22.334 -18.773 -1.370 1.00 82.88 333 PHE A O 1
ATOM 2719 N N . VAL A 1 334 ? 22.579 -20.672 -0.198 1.00 81.62 334 VAL A N 1
ATOM 2720 C CA . VAL A 1 334 ? 23.896 -21.018 -0.759 1.00 81.62 334 VAL A CA 1
ATOM 2721 C C . VAL A 1 334 ? 23.757 -21.745 -2.101 1.00 81.62 334 VAL A C 1
ATOM 2723 O O . VAL A 1 334 ? 24.639 -21.662 -2.944 1.00 81.62 334 VAL A O 1
ATOM 2726 N N . LYS A 1 335 ? 22.637 -22.444 -2.326 1.00 85.75 335 LYS A N 1
ATOM 2727 C CA . LYS A 1 335 ? 22.366 -23.216 -3.546 1.00 85.75 335 LYS A CA 1
ATOM 2728 C C . LYS A 1 335 ? 21.054 -22.772 -4.182 1.00 85.75 335 LYS A C 1
ATOM 2730 O O . LYS A 1 335 ? 20.058 -22.610 -3.477 1.00 85.75 335 LYS A O 1
ATOM 2735 N N . LYS A 1 336 ? 21.041 -22.662 -5.513 1.00 86.88 336 LYS A N 1
ATOM 2736 C CA . LYS A 1 336 ? 19.845 -22.309 -6.290 1.00 86.88 336 LYS A CA 1
ATOM 2737 C C . LYS A 1 336 ? 18.695 -23.302 -6.084 1.00 86.88 336 LYS A C 1
ATOM 2739 O O . LYS A 1 336 ? 17.582 -22.876 -5.829 1.00 86.88 336 LYS A O 1
ATOM 2744 N N . SER A 1 337 ? 18.977 -24.605 -6.069 1.00 89.00 337 SER A N 1
ATOM 2745 C CA . SER A 1 337 ? 17.951 -25.637 -5.850 1.00 89.00 337 SER A CA 1
ATOM 2746 C C . SER A 1 337 ? 17.207 -25.489 -4.517 1.00 89.00 337 SER A C 1
ATOM 2748 O O . SER A 1 337 ? 16.009 -25.743 -4.443 1.00 89.00 337 SER A O 1
ATOM 2750 N N . VAL A 1 338 ? 17.900 -25.040 -3.465 1.00 87.38 338 VAL A N 1
ATOM 2751 C CA . VAL A 1 338 ? 17.292 -24.795 -2.148 1.00 87.38 338 VAL A CA 1
ATOM 2752 C C . VAL A 1 338 ? 16.421 -23.540 -2.180 1.00 87.38 338 VAL A C 1
ATOM 2754 O O . VAL A 1 338 ? 15.346 -23.530 -1.588 1.00 87.38 338 VAL A O 1
ATOM 2757 N N . LEU A 1 339 ? 16.855 -22.499 -2.898 1.00 87.38 339 LEU A N 1
ATOM 2758 C CA . LEU A 1 339 ? 16.025 -21.321 -3.143 1.00 87.38 339 LEU A CA 1
ATOM 2759 C C . LEU A 1 339 ? 14.752 -21.697 -3.917 1.00 87.38 339 LEU A C 1
ATOM 2761 O O . LEU A 1 339 ? 13.668 -21.273 -3.528 1.00 87.38 339 LEU A O 1
ATOM 2765 N N . ASP A 1 340 ? 14.874 -22.492 -4.979 1.00 87.88 340 ASP A N 1
ATOM 2766 C CA . ASP A 1 340 ? 13.739 -22.885 -5.818 1.00 87.88 340 ASP A CA 1
ATOM 2767 C C . ASP A 1 340 ? 12.701 -23.669 -4.997 1.00 87.88 340 ASP A C 1
ATOM 2769 O O . ASP A 1 340 ? 11.513 -23.350 -5.042 1.00 87.88 340 ASP A O 1
ATOM 2773 N N . ALA A 1 341 ? 13.150 -24.609 -4.155 1.00 87.25 341 ALA A N 1
ATOM 2774 C CA . ALA A 1 341 ? 12.283 -25.315 -3.209 1.00 87.25 341 ALA A CA 1
ATOM 2775 C C . ALA A 1 341 ? 11.626 -24.360 -2.195 1.00 87.25 341 ALA A C 1
ATOM 2777 O O . ALA A 1 341 ? 10.431 -24.457 -1.928 1.00 87.25 341 ALA A O 1
ATOM 2778 N N . HIS A 1 342 ? 12.382 -23.393 -1.668 1.00 85.06 342 HIS A N 1
ATOM 2779 C CA . HIS A 1 342 ? 11.866 -22.400 -0.730 1.00 85.06 342 HIS A CA 1
ATOM 2780 C C . HIS A 1 342 ? 10.798 -21.482 -1.348 1.00 85.06 342 HIS A C 1
ATOM 2782 O O . HIS A 1 342 ? 9.820 -21.145 -0.677 1.00 85.06 342 HIS A O 1
ATOM 2788 N N . ILE A 1 343 ? 10.954 -21.067 -2.611 1.00 83.88 343 ILE A N 1
ATOM 2789 C CA . ILE A 1 343 ? 10.018 -20.154 -3.289 1.00 83.88 343 ILE A CA 1
ATOM 2790 C C . ILE A 1 343 ? 8.600 -20.739 -3.340 1.00 83.88 343 ILE A C 1
ATOM 2792 O O . ILE A 1 343 ? 7.637 -19.985 -3.170 1.00 83.88 343 ILE A O 1
ATOM 2796 N N . VAL A 1 344 ? 8.469 -22.061 -3.516 1.00 82.94 344 VAL A N 1
ATOM 2797 C CA . VAL A 1 344 ? 7.177 -22.769 -3.595 1.00 82.94 344 VAL A CA 1
ATOM 2798 C C . VAL A 1 344 ? 6.286 -22.459 -2.391 1.00 82.94 344 VAL A C 1
ATOM 2800 O O . VAL A 1 344 ? 5.080 -22.244 -2.557 1.00 82.94 344 VAL A O 1
ATOM 2803 N N . ASP A 1 345 ? 6.882 -22.378 -1.201 1.00 79.62 345 ASP A N 1
ATOM 2804 C CA . ASP A 1 345 ? 6.174 -22.101 0.048 1.00 79.62 345 ASP A CA 1
ATOM 2805 C C . ASP A 1 345 ? 6.235 -20.631 0.454 1.00 79.62 345 ASP A C 1
ATOM 2807 O O . ASP A 1 345 ? 5.235 -20.070 0.910 1.00 79.62 345 ASP A O 1
ATOM 2811 N N . CYS A 1 346 ? 7.369 -19.966 0.230 1.00 77.31 346 CYS A N 1
ATOM 2812 C CA . CYS A 1 346 ? 7.557 -18.568 0.602 1.00 77.31 346 CYS A CA 1
ATOM 2813 C C . CYS A 1 346 ? 6.537 -17.645 -0.075 1.00 77.31 346 CYS A C 1
ATOM 2815 O O . CYS A 1 346 ? 6.032 -16.723 0.560 1.00 77.31 346 CYS A O 1
ATOM 2817 N N . ARG A 1 347 ? 6.182 -17.916 -1.337 1.00 73.12 347 ARG A N 1
ATOM 2818 C CA . ARG A 1 347 ? 5.211 -17.107 -2.092 1.00 73.12 347 ARG A CA 1
ATOM 2819 C C . ARG A 1 347 ? 3.787 -17.145 -1.526 1.00 73.12 347 ARG A C 1
ATOM 2821 O O . ARG A 1 347 ? 2.989 -16.268 -1.830 1.00 73.12 347 ARG A O 1
ATOM 2828 N N . LYS A 1 348 ? 3.446 -18.165 -0.727 1.00 71.94 348 LYS A N 1
ATOM 2829 C CA . LYS A 1 348 ? 2.108 -18.321 -0.122 1.00 71.94 348 LYS A CA 1
ATOM 2830 C C . LYS A 1 348 ? 1.890 -17.371 1.063 1.00 71.94 348 LYS A C 1
ATOM 2832 O O . LYS A 1 348 ? 0.768 -17.235 1.543 1.00 71.94 348 LYS A O 1
ATOM 2837 N N . HIS A 1 349 ? 2.955 -16.734 1.547 1.00 65.88 349 HIS A N 1
ATOM 2838 C CA . HIS A 1 349 ? 2.958 -15.906 2.745 1.00 65.88 349 HIS A CA 1
ATOM 2839 C C . HIS A 1 349 ? 3.086 -14.419 2.371 1.00 65.88 349 HIS A C 1
ATOM 2841 O O . HIS A 1 349 ? 3.663 -14.074 1.341 1.00 65.88 349 HIS A O 1
ATOM 2847 N N . LYS A 1 350 ? 2.523 -13.526 3.201 1.00 56.94 350 LYS A N 1
ATOM 2848 C CA . LYS A 1 350 ? 2.664 -12.062 3.036 1.00 56.94 350 LYS A CA 1
ATOM 2849 C C . LYS A 1 350 ? 4.104 -11.604 3.291 1.00 56.94 350 LYS A C 1
ATOM 2851 O O . LYS A 1 350 ? 4.937 -12.410 3.693 1.00 56.94 350 LYS A O 1
ATOM 2856 N N . GLU A 1 351 ? 4.405 -10.322 3.066 1.00 58.72 351 GLU A N 1
ATOM 2857 C CA . GLU A 1 351 ? 5.772 -9.805 3.166 1.00 58.72 351 GLU A CA 1
ATOM 2858 C C . GLU A 1 351 ? 6.369 -10.075 4.556 1.00 58.72 351 GLU A C 1
ATOM 2860 O O . GLU A 1 351 ? 5.836 -9.646 5.581 1.00 58.72 351 GLU A O 1
ATOM 2865 N N . GLN A 1 352 ? 7.494 -10.787 4.596 1.00 49.41 352 GLN A N 1
ATOM 2866 C CA . GLN A 1 352 ? 8.169 -11.159 5.836 1.00 49.41 352 GLN A CA 1
ATOM 2867 C C . GLN A 1 352 ? 9.615 -10.671 5.794 1.00 49.41 352 GLN A C 1
ATOM 2869 O O . GLN A 1 352 ? 10.391 -11.073 4.929 1.00 49.41 352 GLN A O 1
ATOM 2874 N N . LYS A 1 353 ? 9.991 -9.803 6.743 1.00 52.16 353 LYS A N 1
ATOM 2875 C CA . LYS A 1 353 ? 11.395 -9.467 7.016 1.00 52.16 353 LYS A CA 1
ATOM 2876 C C . LYS A 1 353 ? 11.857 -10.298 8.206 1.00 52.16 353 LYS A C 1
ATOM 2878 O O . LYS A 1 353 ? 11.411 -10.067 9.328 1.00 52.16 353 LYS A O 1
ATOM 2883 N N . ILE A 1 354 ? 12.766 -11.239 7.966 1.00 53.41 354 ILE A N 1
ATOM 2884 C CA . ILE A 1 354 ? 13.417 -11.989 9.042 1.00 53.41 354 ILE A CA 1
ATOM 2885 C C . ILE A 1 354 ? 14.388 -11.036 9.743 1.00 53.41 354 ILE A C 1
ATOM 2887 O O . ILE A 1 354 ? 15.356 -10.571 9.139 1.00 53.41 354 ILE A O 1
ATOM 2891 N N . LYS A 1 355 ? 14.116 -10.719 11.012 1.00 49.75 355 LYS A N 1
ATOM 2892 C CA . LYS A 1 355 ? 15.068 -10.037 11.892 1.00 49.75 355 LYS A CA 1
ATOM 2893 C C . LYS A 1 355 ? 15.595 -11.071 12.878 1.00 49.75 355 LYS A C 1
ATOM 2895 O O . LYS A 1 355 ? 14.820 -11.625 13.652 1.00 49.75 355 LYS A O 1
ATOM 2900 N N . MET A 1 356 ? 16.895 -11.346 12.824 1.00 43.47 356 MET A N 1
ATOM 2901 C CA . MET A 1 356 ? 17.527 -12.200 13.826 1.00 43.47 356 MET A CA 1
ATOM 2902 C C . MET A 1 356 ? 17.538 -11.469 15.178 1.00 43.47 356 MET A C 1
ATOM 2904 O O . MET A 1 356 ? 17.703 -10.243 15.187 1.00 43.47 356 MET A O 1
ATOM 2908 N N . PRO A 1 357 ? 17.344 -12.178 16.302 1.00 46.09 357 PRO A N 1
ATOM 2909 C CA . PRO A 1 357 ? 17.523 -11.593 17.624 1.00 46.09 357 PRO A CA 1
ATOM 2910 C C . PRO A 1 357 ? 18.956 -11.068 17.764 1.00 46.09 357 PRO A C 1
ATOM 2912 O O . PRO A 1 357 ? 19.905 -11.682 17.274 1.00 46.09 357 PRO A O 1
ATOM 2915 N N . GLU A 1 358 ? 19.108 -9.908 18.398 1.00 58.69 358 GLU A N 1
ATOM 2916 C CA . GLU A 1 358 ? 20.411 -9.285 18.644 1.00 58.69 358 GLU A CA 1
ATOM 2917 C C . GLU A 1 358 ? 21.099 -10.007 19.818 1.00 58.69 358 GLU A C 1
ATOM 2919 O O . GLU A 1 358 ? 21.134 -9.485 20.919 1.00 58.69 358 GLU A O 1
ATOM 2924 N N . ASN A 1 359 ? 21.609 -11.218 19.546 1.00 52.19 359 ASN A N 1
ATOM 2925 C CA . ASN A 1 359 ? 22.326 -12.150 20.435 1.00 52.19 359 ASN A CA 1
ATOM 2926 C C . ASN A 1 359 ? 21.645 -12.556 21.764 1.00 52.19 359 ASN A C 1
ATOM 2928 O O . ASN A 1 359 ? 20.754 -11.893 22.283 1.00 52.19 359 ASN A O 1
ATOM 2932 N N . LYS A 1 360 ? 22.039 -13.749 22.230 1.00 41.19 360 LYS A N 1
ATOM 2933 C CA . LYS A 1 360 ? 21.613 -14.410 23.473 1.00 41.19 360 LYS A CA 1
ATOM 2934 C C . LYS A 1 360 ? 22.260 -13.794 24.703 1.00 41.19 360 LYS A C 1
ATOM 2936 O O . LYS A 1 360 ? 23.436 -13.387 24.573 1.00 41.19 360 LYS A O 1
#

Radius of gyration: 26.01 Å; chains: 1; bounding box: 78×47×64 Å

Secondary structure (DSSP, 8-state):
---------S-S--------SSS-----B-TTS--TTEEEEETTEEEEEEEETTEEEEEEEEEEE-TTS-EEEEEEEEEE-HHHHHHHHTTHHHHHHHHHTT--EEETTTEEEEEEEETTEEEEEEEEEEE-TTS-EEEEEEEEEEEHHHHHHHHHHHHTTTTTT-------S---------------S--PPPHHHHTTT-EE--B-SSS-HHHHHHHHHHS--STTTTBGGGTGGGTTSS--TT--SS--HHHHHHHHHHHTEEEEEEEESSSEEEEE------SEEEEEEEEE-SS-EEEEEES-HHHHHGGG-S--S--EE-TTT--EESSHHHHHHHHHHHTTS--------S--

Sequence (360 aa):
MKRAIPLIFSNPRAKRVCFDKDNGKVSSFKPDAVPENHFHLGGHNYAVISDFADVARIHLRRYKLDATGSLLPTKDGITVTPSVWLALVRQFAAIDQAFDGGKVFVIKDCLMLSRTVIENVTFIICQRYFQRKDFSRKFLTPVSMLKDTEWKVIASCNEFENKGSGWEFQEVVKNKLKIAIYKPLAAASYLPLPPKLKNKKAILNIKNEDQRCFLWCVLAHLHPVEANANRVSTYLKFQNELCTKNLTFPTPLNQIECFEEKNKISINVFGFEKEIFPLKITTKDFDKHVNLLLISNQEKRHYCLIKNLNRLLLDLTQHKSESFYCNYCLHRFVKKSVLDAHIVDCRKHKEQKIKMPENK

Organism: Trichonephila clavata (NCBI:txid2740835)

InterPro domains:
  IPR009044 ssDNA-binding transcriptional regulator [G3DSA:2.30.31.10] (38-100)
  IPR009044 ssDNA-binding transcriptional regulator [SSF54447] (39-99)
  IPR013087 Zinc finger C2H2-type [PS50157] (324-354)

pLDDT: mean 73.67, std 19.72, range [22.14, 96.31]